Protein AF-T1BLX3-F1 (afdb_monomer_lite)

pLDDT: mean 82.48, std 12.4, range [40.56, 95.56]

Secondary structure (DSSP, 8-state):
-PEEEEE-GGG-TTSS-EEEEE-HHHHHHHHHHHHHHHHTT----TT--SS--TTSS-SS--HHHHHHHHHHHHHHTT---TTS----TTHHHHHHHHHHHHHHHHH---HHHHHHHTT---STTHHHHSTT-SS--HHHHHHHHHHHHHHHHHH--S--TT----HHHHHHHHHHTT--HHHHTTS-SS-HHHHHHHHHHHTTSS--

InterPro domains:
  IPR002104 Integrase, catalytic domain [PS51898] (1-149)
  IPR011010 DNA breaking-rejoining enzyme, catalytic core [SSF56349] (4-131)
  IPR013762 Integrase-like, catalytic domain superfamily [G3DSA:1.10.443.10] (3-174)

Foldseek 3Di:
DWAKDWDPLVRAPVSFIFIATDDPVVVVVLVVVVVVCVVVVDDDDPLQDSADDPPDPDRHDDPVVVQVVVLVVCLVVVQADPVRGHDGPCVLVVLLLVLLVVLCVVPVQDPVLSCRNSVHCDDPVCLVANRVDPDHDVVVVVVSVVSVNSSDCSNDPPDDPPPPPPLVNLVVLLVVLVDDPVRSVVFDSNDPVSSVVSSSVSVVVDDD

Structure (mmCIF, N/CA/C/O backbone):
data_AF-T1BLX3-F1
#
_entry.id   AF-T1BLX3-F1
#
loop_
_atom_site.group_PDB
_atom_site.id
_atom_site.type_symbol
_atom_site.label_atom_id
_atom_site.label_alt_id
_atom_site.label_comp_id
_atom_site.label_asym_id
_atom_site.label_entity_id
_atom_site.label_seq_id
_atom_site.pdbx_PDB_ins_code
_atom_site.Cartn_x
_atom_site.Cartn_y
_atom_site.Cartn_z
_atom_site.occupancy
_atom_site.B_iso_or_equiv
_atom_site.auth_seq_id
_atom_site.auth_comp_id
_atom_site.auth_asym_id
_atom_site.auth_atom_id
_atom_si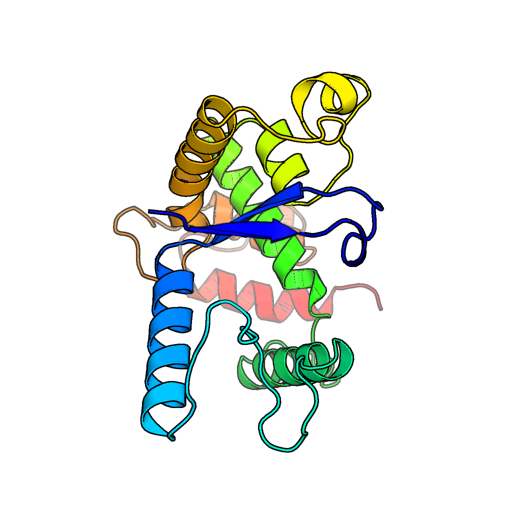te.pdbx_PDB_model_num
ATOM 1 N N . MET A 1 1 ? -5.163 -14.102 -7.290 1.00 76.62 1 MET A N 1
ATOM 2 C CA . MET A 1 1 ? -4.956 -13.043 -8.323 1.00 76.62 1 MET A CA 1
ATOM 3 C C . MET A 1 1 ? -5.088 -11.671 -7.670 1.00 76.62 1 MET A C 1
ATOM 5 O O . MET A 1 1 ? -5.993 -11.537 -6.856 1.00 76.62 1 MET A O 1
ATOM 9 N N . PRO A 1 2 ? -4.271 -10.659 -8.034 1.00 92.12 2 PRO A N 1
ATOM 10 C CA . PRO A 1 2 ? -4.379 -9.327 -7.438 1.00 92.12 2 PRO A CA 1
ATOM 11 C C . PRO A 1 2 ? -5.751 -8.682 -7.671 1.00 92.12 2 PRO A C 1
ATOM 13 O O . PRO A 1 2 ? -6.222 -8.622 -8.812 1.00 92.12 2 PRO A O 1
ATOM 16 N N . ALA A 1 3 ? -6.382 -8.185 -6.607 1.00 94.00 3 ALA A N 1
ATOM 17 C CA . ALA A 1 3 ? -7.704 -7.569 -6.677 1.00 94.00 3 ALA A CA 1
ATOM 18 C C . ALA A 1 3 ? -7.605 -6.079 -7.029 1.00 94.00 3 ALA A C 1
ATOM 20 O O . ALA A 1 3 ? -6.722 -5.368 -6.552 1.00 94.00 3 ALA A O 1
ATOM 21 N N . ARG A 1 4 ? -8.522 -5.597 -7.874 1.00 94.38 4 ARG A N 1
ATOM 22 C CA . ARG A 1 4 ? -8.550 -4.209 -8.360 1.00 94.38 4 ARG A CA 1
ATOM 23 C C . ARG A 1 4 ? -9.086 -3.259 -7.287 1.00 94.38 4 ARG A C 1
ATOM 25 O O . ARG A 1 4 ? -10.188 -3.450 -6.782 1.00 94.38 4 ARG A O 1
ATOM 32 N N . VAL A 1 5 ? -8.368 -2.166 -7.043 1.00 93.44 5 VAL A N 1
ATOM 33 C CA . VAL A 1 5 ? -8.792 -1.052 -6.185 1.00 93.44 5 VAL A CA 1
ATOM 34 C C . VAL A 1 5 ? -8.919 0.210 -7.030 1.00 93.44 5 VAL A C 1
ATOM 36 O O . VAL A 1 5 ? -7.947 0.679 -7.615 1.00 93.44 5 VAL A O 1
ATOM 39 N N . ARG A 1 6 ? -10.123 0.786 -7.087 1.00 91.62 6 ARG A N 1
ATOM 40 C CA . ARG A 1 6 ? -10.388 2.039 -7.811 1.00 91.62 6 ARG A CA 1
ATOM 41 C C . ARG A 1 6 ? -10.314 3.231 -6.862 1.00 91.62 6 ARG A C 1
ATOM 43 O O . ARG A 1 6 ? -11.080 3.304 -5.902 1.00 91.62 6 ARG A O 1
ATOM 50 N N . VAL A 1 7 ? -9.464 4.202 -7.180 1.00 89.31 7 VAL A N 1
ATOM 51 C CA . VAL A 1 7 ? -9.351 5.467 -6.449 1.00 89.31 7 VAL A CA 1
ATOM 52 C C . VAL A 1 7 ? -10.133 6.541 -7.193 1.00 89.31 7 VAL A C 1
ATOM 54 O O . VAL A 1 7 ? -9.792 6.923 -8.310 1.00 89.31 7 VAL A O 1
ATOM 57 N N . ARG A 1 8 ? -11.209 7.026 -6.568 1.00 86.69 8 ARG A N 1
ATOM 58 C CA . ARG A 1 8 ? -12.084 8.061 -7.136 1.00 86.69 8 ARG A CA 1
ATOM 59 C C . ARG A 1 8 ? -11.361 9.409 -7.197 1.00 86.69 8 ARG A C 1
ATOM 61 O O . ARG A 1 8 ? -10.567 9.727 -6.311 1.00 86.69 8 ARG A O 1
ATOM 68 N N . THR A 1 9 ? -11.726 10.244 -8.167 1.00 85.38 9 THR A N 1
ATOM 69 C CA . THR A 1 9 ? -11.212 11.616 -8.327 1.00 85.38 9 THR A CA 1
ATOM 70 C C . THR A 1 9 ? -11.286 12.435 -7.035 1.00 85.38 9 THR A C 1
ATOM 72 O O . THR A 1 9 ? -10.316 13.094 -6.674 1.00 85.38 9 THR A O 1
ATOM 75 N N . SER A 1 10 ? -12.394 12.328 -6.291 1.00 84.94 10 SER A N 1
ATOM 76 C CA . SER A 1 10 ? -12.619 13.020 -5.010 1.00 84.94 10 SER A CA 1
ATOM 77 C C . SER A 1 10 ? -11.631 12.637 -3.903 1.00 84.94 10 SER A C 1
ATOM 79 O O . SER A 1 10 ? -11.450 13.385 -2.947 1.00 84.94 10 SER A O 1
ATOM 81 N N . SER A 1 11 ? -11.009 11.464 -4.010 1.00 82.31 11 SER A N 1
ATOM 82 C CA . SER A 1 11 ? -10.051 10.930 -3.036 1.00 82.31 11 SER A CA 1
ATOM 83 C C . SER A 1 11 ? -8.602 11.028 -3.524 1.00 82.31 11 SER A C 1
ATOM 85 O O . SER A 1 11 ? -7.678 10.724 -2.772 1.00 82.31 11 SER A O 1
ATOM 87 N N . SER A 1 12 ? -8.387 11.448 -4.772 1.00 82.75 12 SER A N 1
ATOM 88 C CA . SER A 1 12 ? -7.068 11.562 -5.386 1.00 82.75 12 SER A CA 1
ATOM 89 C C . SER A 1 12 ? -6.460 12.939 -5.140 1.00 82.75 12 SER A C 1
ATOM 91 O O . SER A 1 12 ? -7.038 13.965 -5.501 1.00 82.75 12 SER A O 1
ATOM 93 N N . LYS A 1 13 ? -5.233 12.980 -4.600 1.00 79.12 13 LYS A N 1
ATOM 94 C CA . LYS A 1 13 ? -4.473 14.235 -4.441 1.00 79.12 13 LYS A CA 1
ATOM 95 C C . LYS A 1 13 ? -4.239 14.932 -5.785 1.00 79.12 13 LYS A C 1
ATOM 97 O O . LYS A 1 13 ? -4.236 16.156 -5.858 1.00 79.12 13 LYS A O 1
ATOM 102 N N . ALA A 1 14 ? -4.056 14.150 -6.844 1.00 82.50 14 ALA A N 1
ATOM 103 C CA . ALA A 1 14 ? -3.807 14.645 -8.189 1.00 82.50 14 ALA A CA 1
ATOM 104 C C . ALA A 1 14 ? -5.100 14.922 -8.979 1.00 82.50 14 ALA A C 1
ATOM 106 O O . ALA A 1 14 ? -5.012 15.173 -10.179 1.00 82.50 14 ALA A O 1
ATOM 107 N N . LYS A 1 15 ? -6.271 14.877 -8.320 1.00 82.50 15 LYS A N 1
ATOM 108 C CA . LYS A 1 15 ? -7.598 15.178 -8.884 1.00 82.50 15 LYS A CA 1
ATOM 109 C C . LYS A 1 15 ? -7.919 14.419 -10.181 1.00 82.50 15 LYS A C 1
ATOM 111 O O . LYS A 1 15 ? -8.587 14.953 -11.057 1.00 82.50 15 LYS A O 1
ATOM 116 N N . HIS A 1 16 ? -7.480 13.167 -10.286 1.00 83.06 16 HIS A N 1
ATOM 117 C CA . HIS A 1 16 ? -7.877 12.249 -11.357 1.00 83.06 16 HIS A CA 1
ATOM 118 C C . HIS A 1 16 ? -8.174 10.862 -10.783 1.00 83.06 16 HIS A C 1
ATOM 120 O O . HIS A 1 16 ? -7.667 10.500 -9.715 1.00 83.06 16 HIS A O 1
ATOM 126 N N . GLN A 1 17 ? -9.009 10.104 -11.487 1.00 86.44 17 GLN A N 1
ATOM 127 C CA . GLN A 1 17 ? -9.287 8.713 -11.161 1.00 86.44 17 GLN A CA 1
ATOM 128 C C . GLN A 1 17 ? -8.126 7.832 -11.623 1.00 86.44 17 GLN A C 1
ATOM 130 O O . GLN A 1 17 ? -7.610 8.004 -12.722 1.00 86.44 17 GLN A O 1
ATOM 135 N N . TYR A 1 18 ? -7.759 6.854 -10.806 1.00 89.75 18 TYR A N 1
ATOM 136 C CA . TYR A 1 18 ? -6.834 5.798 -11.203 1.00 89.75 18 TYR A CA 1
ATOM 137 C C . TYR A 1 18 ? -7.217 4.486 -10.522 1.00 89.75 18 TYR A C 1
ATOM 139 O O . TYR A 1 18 ? -8.077 4.452 -9.632 1.00 89.75 18 TYR A O 1
ATOM 147 N N . LEU A 1 19 ? -6.594 3.395 -10.947 1.00 92.19 19 LEU A N 1
ATOM 148 C CA . LEU A 1 19 ? -6.679 2.117 -10.256 1.00 92.19 19 LEU A CA 1
ATOM 149 C C . LEU A 1 19 ? -5.304 1.657 -9.783 1.00 92.19 19 LEU A C 1
ATOM 151 O O . LEU A 1 19 ? -4.263 2.029 -10.315 1.00 92.19 19 LEU A O 1
ATOM 155 N N . THR A 1 20 ? -5.328 0.824 -8.761 1.00 93.56 20 THR A N 1
ATOM 156 C CA . THR A 1 20 ? -4.190 0.050 -8.283 1.00 93.56 20 THR A CA 1
ATOM 157 C C . THR A 1 20 ? -4.681 -1.360 -7.966 1.00 93.56 20 THR A C 1
ATOM 159 O O . THR A 1 20 ? -5.854 -1.683 -8.194 1.00 93.56 20 THR A O 1
ATOM 162 N N . PHE A 1 21 ? -3.806 -2.207 -7.447 1.00 95.56 21 PHE A N 1
ATOM 163 C CA . PHE A 1 21 ? -4.155 -3.558 -7.040 1.00 95.56 21 PHE A CA 1
ATOM 164 C C . PHE A 1 21 ? -3.715 -3.824 -5.605 1.00 95.56 21 PHE A C 1
ATOM 166 O O . PHE A 1 21 ? -2.883 -3.112 -5.047 1.00 95.56 21 PHE A O 1
ATOM 173 N N . ILE A 1 22 ? -4.295 -4.859 -5.011 1.00 94.25 22 ILE A N 1
ATOM 174 C CA . ILE A 1 22 ? -3.839 -5.450 -3.755 1.00 94.25 22 ILE A CA 1
ATOM 175 C C . ILE A 1 22 ? -3.491 -6.916 -4.000 1.00 94.25 22 ILE A C 1
ATOM 177 O O . ILE A 1 22 ? -4.157 -7.593 -4.785 1.00 94.25 22 ILE A O 1
ATOM 181 N N . GLY A 1 23 ? -2.418 -7.382 -3.361 1.00 92.69 23 GLY A N 1
ATOM 182 C CA . GLY A 1 23 ? -1.969 -8.772 -3.458 1.00 92.69 23 GLY A CA 1
ATOM 183 C C . GLY A 1 23 ? -2.893 -9.735 -2.714 1.00 92.69 23 GLY A C 1
ATOM 184 O O . GLY A 1 23 ? -3.781 -9.324 -1.965 1.00 92.69 23 GLY A O 1
ATOM 185 N N . GLU A 1 24 ? -2.654 -11.020 -2.906 1.00 89.94 24 GLU A N 1
ATOM 186 C CA . GLU A 1 24 ? -3.342 -12.141 -2.279 1.00 89.94 24 GLU A CA 1
ATOM 187 C C . GLU A 1 24 ? -3.262 -12.089 -0.754 1.00 89.94 24 GLU A C 1
ATOM 189 O O . GLU A 1 24 ? -4.289 -12.223 -0.098 1.00 89.94 24 GLU A O 1
ATOM 194 N N . GLU A 1 25 ? -2.095 -11.764 -0.191 1.00 88.88 25 GLU A N 1
ATOM 195 C CA . GLU A 1 25 ? -1.936 -11.586 1.259 1.00 88.88 25 GLU A CA 1
ATOM 196 C C . GLU A 1 25 ? -2.907 -10.523 1.809 1.00 88.88 25 GLU A C 1
ATOM 198 O O . GLU A 1 25 ? -3.619 -10.746 2.788 1.00 88.88 25 GLU A O 1
ATOM 203 N N . ALA A 1 26 ? -2.993 -9.371 1.140 1.00 91.81 26 ALA A N 1
ATOM 204 C CA . ALA A 1 26 ? -3.911 -8.307 1.534 1.00 91.81 26 ALA A CA 1
ATOM 205 C C . ALA A 1 26 ? -5.380 -8.718 1.347 1.00 91.81 26 ALA A C 1
ATOM 207 O O . ALA A 1 26 ? -6.216 -8.380 2.185 1.00 91.81 26 ALA A O 1
ATOM 208 N N . CYS A 1 27 ? -5.697 -9.463 0.283 1.00 92.69 27 CYS A N 1
ATOM 209 C CA . CYS A 1 27 ? -7.034 -10.022 0.082 1.00 92.69 27 CYS A CA 1
ATOM 210 C C . CYS A 1 27 ? -7.409 -10.990 1.212 1.00 92.69 27 CYS A C 1
ATOM 212 O O . CYS A 1 27 ? -8.526 -10.912 1.715 1.00 92.69 27 CYS A O 1
ATOM 214 N N . GLY A 1 28 ? -6.472 -11.834 1.655 1.00 92.00 28 GLY A N 1
ATOM 215 C CA . GLY A 1 28 ? -6.659 -12.747 2.781 1.00 92.00 28 GLY A CA 1
ATOM 216 C C . GLY A 1 28 ? -6.981 -12.010 4.081 1.00 92.00 28 GLY A C 1
ATOM 217 O O . GLY A 1 28 ? -7.969 -12.333 4.740 1.00 92.00 28 GLY A O 1
ATOM 218 N N . TYR A 1 29 ? -6.226 -10.956 4.416 1.00 92.62 29 TYR A N 1
ATOM 219 C CA . TYR A 1 29 ? -6.531 -10.135 5.596 1.00 92.62 29 TYR A CA 1
ATOM 220 C C . TYR A 1 29 ? -7.894 -9.439 5.501 1.00 92.62 29 TYR A C 1
ATOM 222 O O . TYR A 1 29 ? -8.597 -9.324 6.506 1.00 92.62 29 TYR A O 1
ATOM 230 N N . LEU A 1 30 ? -8.283 -8.967 4.312 1.00 93.69 30 LEU A N 1
ATOM 231 C CA . LEU A 1 30 ? -9.594 -8.348 4.113 1.00 93.69 30 LEU A CA 1
ATOM 232 C C . LEU A 1 30 ? -10.734 -9.360 4.241 1.00 93.69 30 LEU A C 1
ATOM 234 O O . LEU A 1 30 ? -11.733 -9.041 4.880 1.00 93.69 30 LEU A O 1
ATOM 238 N N . ALA A 1 31 ? -10.580 -10.562 3.684 1.00 93.12 31 ALA A N 1
ATOM 239 C CA . ALA A 1 31 ? -11.563 -11.634 3.809 1.00 93.12 31 ALA A CA 1
ATOM 240 C C . ALA A 1 31 ? -11.801 -11.991 5.282 1.00 93.12 31 ALA A C 1
ATOM 242 O O . ALA A 1 31 ? -12.929 -11.876 5.754 1.00 93.12 31 ALA A O 1
ATOM 243 N N . GLN A 1 32 ? -10.732 -12.262 6.040 1.00 94.12 32 GLN A N 1
ATOM 244 C CA . GLN A 1 32 ? -10.820 -12.542 7.481 1.00 94.12 32 GLN A CA 1
ATOM 245 C C . GLN A 1 32 ? -11.475 -11.392 8.257 1.00 94.12 32 GLN A C 1
ATOM 247 O O . GLN A 1 32 ? -12.272 -11.605 9.171 1.00 94.12 32 GLN A O 1
ATOM 252 N N . TYR A 1 33 ? -11.159 -10.146 7.894 1.00 94.12 33 TYR A N 1
ATOM 253 C CA . TYR A 1 33 ? -11.765 -8.976 8.522 1.00 94.12 33 TYR A CA 1
ATOM 254 C C . TYR A 1 33 ? -13.271 -8.861 8.233 1.00 94.12 33 TYR A C 1
ATOM 256 O O . TYR A 1 33 ? -14.042 -8.499 9.124 1.00 94.12 33 TYR A O 1
ATOM 264 N N . PHE A 1 34 ? -13.708 -9.170 7.011 1.00 94.38 34 PHE A N 1
ATOM 265 C CA . PHE A 1 34 ? -15.125 -9.189 6.654 1.00 94.38 34 PHE A CA 1
ATOM 266 C C . PHE A 1 34 ? -15.870 -10.355 7.305 1.00 94.38 34 PHE A C 1
ATOM 268 O O . PHE A 1 34 ? -16.952 -10.143 7.845 1.00 94.38 34 PHE A O 1
ATOM 275 N N . GLU A 1 35 ? -15.276 -11.545 7.353 1.00 94.81 35 GLU A N 1
ATOM 276 C CA . GLU A 1 35 ? -15.825 -12.699 8.074 1.00 94.81 35 GLU A CA 1
ATOM 277 C C . GLU A 1 35 ? -16.031 -12.382 9.556 1.00 94.81 35 GLU A C 1
ATOM 279 O O . GLU A 1 35 ? -17.106 -12.631 10.100 1.00 94.81 35 GLU A O 1
ATOM 284 N N . GLN A 1 36 ? -15.048 -11.742 10.198 1.00 94.31 36 GLN A N 1
ATOM 285 C CA . GLN A 1 36 ? -15.173 -11.302 11.586 1.00 94.31 36 GLN A CA 1
ATOM 286 C C . GLN A 1 36 ? -16.360 -10.345 11.783 1.00 94.31 36 GLN A C 1
ATOM 288 O O . GLN A 1 36 ? -17.060 -10.437 12.790 1.00 94.31 36 GLN A O 1
ATOM 293 N N . ARG A 1 37 ? -16.582 -9.413 10.850 1.00 92.38 37 ARG A N 1
ATOM 294 C CA . ARG A 1 37 ? -17.697 -8.454 10.915 1.00 92.38 37 ARG A CA 1
ATOM 295 C C . ARG A 1 37 ? -19.046 -9.128 10.707 1.00 92.38 37 ARG A C 1
ATOM 297 O O . ARG A 1 37 ? -19.966 -8.885 11.482 1.00 92.38 37 ARG A O 1
ATOM 304 N N . ALA A 1 38 ? -19.136 -10.018 9.723 1.00 93.25 38 ALA A N 1
ATOM 305 C CA . ALA A 1 38 ? -20.333 -10.814 9.479 1.00 93.25 38 ALA A CA 1
ATOM 306 C C . ALA A 1 38 ? -20.682 -11.687 10.697 1.00 93.25 38 ALA A C 1
ATOM 308 O O . ALA A 1 38 ? -21.831 -11.715 11.130 1.00 93.25 38 ALA A O 1
ATOM 309 N N . ALA A 1 39 ? -19.682 -12.314 11.325 1.00 93.88 39 ALA A N 1
ATOM 310 C CA . ALA A 1 39 ? -19.852 -13.092 12.555 1.00 93.88 39 ALA A CA 1
ATOM 311 C C . ALA A 1 39 ? -20.307 -12.245 13.760 1.00 93.88 39 ALA A C 1
ATOM 313 O O . ALA A 1 39 ? -20.918 -12.770 14.687 1.00 93.88 39 ALA A O 1
ATOM 314 N N . GLN A 1 40 ? -20.043 -10.935 13.750 1.00 92.00 40 GLN A N 1
ATOM 315 C CA . GLN A 1 40 ? -20.547 -9.979 14.744 1.00 92.00 40 GLN A CA 1
ATOM 316 C C . GLN A 1 40 ? -21.966 -9.474 14.427 1.00 92.00 40 GLN A C 1
ATOM 318 O O . GLN A 1 40 ? -22.467 -8.593 15.124 1.00 92.00 40 GLN A O 1
ATOM 323 N N . GLY A 1 41 ? -22.619 -10.031 13.401 1.00 91.50 41 GLY A N 1
ATOM 324 C CA . GLY A 1 41 ? -23.984 -9.695 13.001 1.00 91.50 41 GLY A CA 1
ATOM 325 C C . GLY A 1 41 ? -24.085 -8.544 12.000 1.00 91.50 41 GLY A C 1
ATOM 326 O O . GLY A 1 41 ? -25.190 -8.087 11.717 1.00 91.50 41 GLY A O 1
ATOM 327 N N . GLU A 1 42 ? -22.967 -8.056 11.452 1.00 91.31 42 GLU A N 1
ATOM 328 C CA . GLU A 1 42 ? -23.008 -7.017 10.423 1.00 91.31 42 GLU A CA 1
ATOM 329 C C . GLU A 1 42 ? -23.434 -7.596 9.064 1.00 91.31 42 GLU A C 1
ATOM 331 O O . GLU A 1 42 ? -22.764 -8.466 8.506 1.00 91.31 42 GLU A O 1
ATOM 336 N N . ALA A 1 43 ? -24.516 -7.070 8.484 1.00 92.31 43 ALA A N 1
ATOM 337 C CA . ALA A 1 43 ? -24.931 -7.395 7.122 1.00 92.31 43 ALA A CA 1
ATOM 338 C C . ALA A 1 43 ? -24.052 -6.652 6.100 1.00 92.31 43 ALA A C 1
ATOM 340 O O . ALA A 1 43 ? -24.279 -5.481 5.790 1.00 92.31 43 ALA A O 1
ATOM 341 N N . LEU A 1 44 ? -23.023 -7.329 5.587 1.00 92.44 44 LEU A N 1
ATOM 342 C CA . LEU A 1 44 ? -22.131 -6.761 4.577 1.00 92.44 44 LEU A CA 1
ATOM 343 C C . LEU A 1 44 ? -22.819 -6.684 3.207 1.00 92.44 44 LEU A C 1
ATOM 345 O O . LEU A 1 44 ? -23.306 -7.683 2.683 1.00 92.44 44 LEU A O 1
ATOM 349 N N . VAL A 1 45 ? -22.803 -5.493 2.613 1.00 93.81 45 VAL A N 1
ATOM 350 C CA . VAL A 1 45 ? -23.314 -5.190 1.269 1.00 93.81 45 VAL A CA 1
ATOM 351 C C . VAL A 1 45 ? -22.181 -4.629 0.395 1.00 93.81 45 VAL A C 1
ATOM 353 O O . VAL A 1 45 ? -21.134 -4.249 0.929 1.00 93.81 45 VAL A O 1
ATOM 356 N N . PRO A 1 46 ? -22.337 -4.538 -0.939 1.00 92.25 46 PRO A N 1
ATOM 357 C CA . PRO A 1 46 ? -21.291 -4.000 -1.819 1.00 92.25 46 PRO A CA 1
ATOM 358 C C . PRO A 1 46 ? -20.812 -2.581 -1.451 1.00 92.25 46 PRO A C 1
ATOM 360 O O . PRO A 1 46 ? -19.660 -2.221 -1.701 1.00 92.25 46 PRO A O 1
ATOM 363 N N . GLU A 1 47 ? -21.673 -1.777 -0.826 1.00 90.19 47 GLU A N 1
ATOM 364 C CA . GLU A 1 47 ? -21.399 -0.411 -0.370 1.00 90.19 47 GLU A CA 1
ATOM 365 C C . GLU A 1 47 ? -20.791 -0.341 1.044 1.00 90.19 47 GLU A C 1
ATOM 367 O O . GLU A 1 47 ? -20.433 0.752 1.512 1.00 90.19 47 GLU A O 1
ATOM 372 N N . SER A 1 48 ? -20.660 -1.478 1.737 1.00 90.81 48 SER A N 1
ATOM 373 C CA . SER A 1 48 ? -20.051 -1.541 3.065 1.00 90.81 48 SER A CA 1
ATOM 374 C C . SER A 1 48 ? -18.611 -1.042 3.014 1.00 90.81 48 SER A C 1
ATOM 376 O O . SER A 1 48 ? -17.816 -1.382 2.135 1.00 90.81 48 SER A O 1
ATOM 378 N N . SER A 1 49 ? -18.238 -0.211 3.986 1.00 91.44 49 SER A N 1
ATOM 379 C CA . SER A 1 49 ? -16.887 0.331 4.029 1.00 91.44 49 SER A CA 1
ATOM 380 C C . SER A 1 49 ? -15.873 -0.747 4.395 1.00 91.44 49 SER A C 1
ATOM 382 O O . SER A 1 49 ? -16.100 -1.561 5.287 1.00 91.44 49 SER A O 1
ATOM 384 N N . VAL A 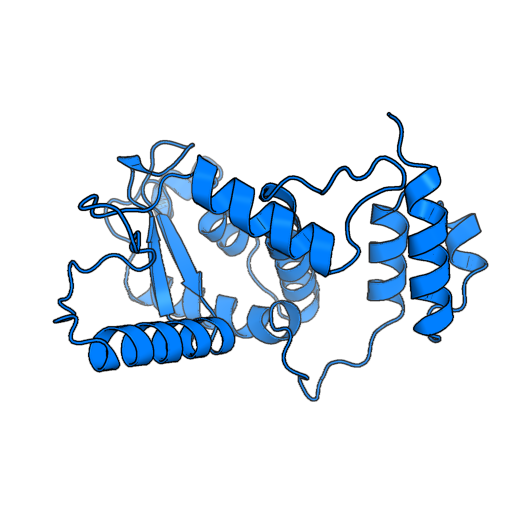1 50 ? -14.711 -0.719 3.739 1.00 90.56 50 VAL A N 1
ATOM 385 C CA . VAL A 1 50 ? -13.583 -1.599 4.088 1.00 90.56 50 VAL A CA 1
ATOM 386 C C . VAL A 1 50 ? -13.030 -1.257 5.470 1.00 90.56 50 VAL A C 1
ATOM 388 O O . VAL A 1 50 ? -12.639 -2.140 6.209 1.00 90.56 50 VAL A O 1
ATOM 391 N N . ALA A 1 51 ? -12.998 0.022 5.846 1.00 88.00 51 ALA A N 1
ATOM 392 C CA . ALA A 1 51 ? -12.586 0.460 7.175 1.00 88.00 51 ALA A CA 1
ATOM 393 C C . ALA A 1 51 ? -13.784 1.091 7.889 1.00 88.00 51 ALA A C 1
ATOM 395 O O . ALA A 1 51 ? -14.059 2.284 7.703 1.00 88.00 51 ALA A O 1
ATOM 396 N N . HIS A 1 52 ? -14.477 0.285 8.696 1.00 87.19 52 HIS A N 1
ATOM 397 C CA . HIS A 1 52 ? -15.673 0.695 9.427 1.00 87.19 52 HIS A CA 1
ATOM 398 C C . HIS A 1 52 ? -15.347 1.113 10.878 1.00 87.19 52 HIS A C 1
ATOM 400 O O . HIS A 1 52 ? -14.611 0.401 11.575 1.00 87.19 52 HIS A O 1
ATOM 406 N N . PRO A 1 53 ? -15.828 2.274 11.366 1.00 86.25 53 PRO A N 1
ATOM 407 C CA . PRO A 1 53 ? -15.680 2.665 12.767 1.00 86.25 53 PRO A CA 1
ATOM 408 C C . PRO A 1 53 ? -16.516 1.781 13.702 1.00 86.25 53 PRO A C 1
ATOM 410 O O . PRO A 1 53 ? -17.718 1.677 13.542 1.00 86.25 53 PRO A O 1
ATOM 413 N N . ARG A 1 54 ? -15.908 1.219 14.753 1.00 80.25 54 ARG A N 1
ATOM 414 C CA . ARG A 1 54 ? -16.636 0.373 15.726 1.00 80.25 54 ARG A CA 1
ATOM 415 C C . ARG A 1 54 ? -17.598 1.123 16.652 1.00 80.25 54 ARG A C 1
ATOM 417 O O . ARG A 1 54 ? -18.538 0.535 17.157 1.00 80.25 54 ARG A O 1
ATOM 424 N N . PHE A 1 55 ? -17.317 2.393 16.931 1.00 82.94 55 PHE A N 1
ATOM 425 C CA . PHE A 1 55 ? -18.013 3.180 17.962 1.00 82.94 55 PHE A CA 1
ATOM 426 C C . PHE A 1 55 ? -18.622 4.467 17.395 1.00 82.94 55 PHE A C 1
ATOM 428 O O . PHE A 1 55 ? -18.749 5.467 18.095 1.00 82.94 55 PHE A O 1
ATOM 435 N N . SER A 1 56 ? -18.881 4.509 16.090 1.00 85.44 56 SER A N 1
ATOM 436 C CA . SER A 1 56 ? -19.441 5.689 15.437 1.00 85.44 56 SER A CA 1
ATOM 437 C C . SER A 1 56 ? -20.290 5.263 14.256 1.00 85.44 56 SER A C 1
ATOM 439 O O . SER A 1 56 ? -19.847 4.455 13.455 1.00 85.44 56 SER A O 1
ATOM 441 N N . GLU A 1 57 ? -21.434 5.918 14.084 1.00 84.31 57 GLU A N 1
ATOM 442 C CA . GLU A 1 57 ? -22.362 5.709 12.959 1.00 84.31 57 GLU A CA 1
ATOM 443 C C . GLU A 1 57 ? -21.817 6.188 11.600 1.00 84.31 57 GLU A C 1
ATOM 445 O O . GLU A 1 57 ? -22.488 6.125 10.573 1.00 84.31 57 GLU A O 1
ATOM 450 N N . LYS A 1 58 ? -20.588 6.714 11.559 1.00 87.12 58 LYS A N 1
ATOM 451 C CA . LYS A 1 58 ? -19.972 7.172 10.311 1.00 87.12 58 LYS A CA 1
ATOM 452 C C . LYS A 1 58 ? -19.655 5.976 9.428 1.00 87.12 58 LYS A C 1
ATOM 454 O O . LYS A 1 58 ? -19.012 5.035 9.874 1.00 87.12 58 LYS A O 1
ATOM 459 N N . GLN A 1 59 ? -19.954 6.090 8.137 1.00 85.12 59 GLN A N 1
ATOM 460 C CA . GLN A 1 59 ? -19.623 5.038 7.175 1.00 85.12 59 GLN A CA 1
ATOM 461 C C . GLN A 1 59 ? -18.111 4.766 7.101 1.00 85.12 59 GLN A C 1
ATOM 463 O O . GLN A 1 59 ? -17.702 3.611 7.037 1.00 85.12 59 GLN A O 1
ATOM 468 N N . PHE A 1 60 ? -17.263 5.802 7.145 1.00 88.94 60 PHE A N 1
ATOM 469 C CA . PHE A 1 60 ? -15.811 5.665 6.967 1.00 88.94 60 PHE A CA 1
ATOM 470 C C . PHE A 1 60 ? -15.009 6.140 8.181 1.00 88.94 60 PHE A C 1
ATOM 472 O O . PHE A 1 60 ? -15.282 7.189 8.776 1.00 88.94 60 PHE A O 1
ATOM 479 N N . VAL A 1 61 ? -13.932 5.413 8.496 1.00 90.56 61 VAL A N 1
ATOM 480 C CA . VAL A 1 61 ? -12.916 5.875 9.450 1.00 90.56 61 VAL A CA 1
ATOM 481 C C . VAL A 1 61 ? -12.182 7.099 8.889 1.00 90.56 61 VAL A C 1
ATOM 483 O O . VAL A 1 61 ? -11.738 7.125 7.744 1.00 90.56 61 VAL A O 1
ATOM 486 N N . ARG A 1 62 ? -12.003 8.129 9.724 1.00 90.19 62 ARG A N 1
ATOM 487 C CA 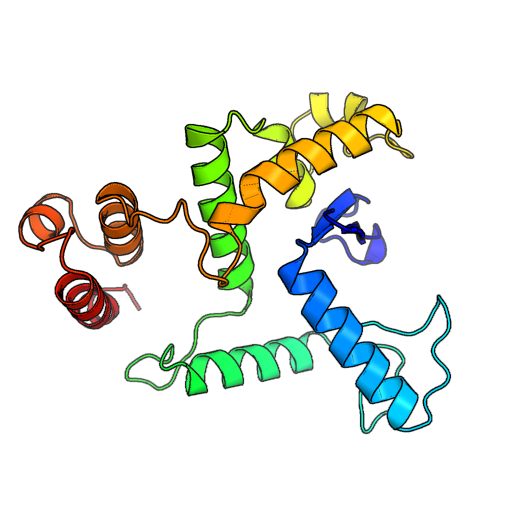. ARG A 1 62 ? -11.250 9.340 9.357 1.00 90.19 62 ARG A CA 1
ATOM 488 C C . ARG A 1 62 ? -9.763 9.035 9.148 1.00 90.19 62 ARG A C 1
ATOM 490 O O . ARG A 1 62 ? -9.164 8.288 9.922 1.00 90.19 62 ARG A O 1
ATOM 497 N N . ALA A 1 63 ? -9.126 9.730 8.203 1.00 88.62 63 ALA A N 1
ATOM 498 C CA . ALA A 1 63 ? -7.691 9.595 7.920 1.00 88.62 63 ALA A CA 1
ATOM 499 C C . ALA A 1 63 ? -6.791 9.820 9.154 1.00 88.62 63 ALA A C 1
ATOM 501 O O . ALA A 1 63 ? -5.769 9.149 9.312 1.00 88.62 63 ALA A O 1
ATOM 502 N N . LEU A 1 64 ? -7.188 10.721 10.062 1.00 91.19 64 LEU A N 1
ATOM 503 C CA . LEU A 1 64 ? -6.491 10.952 11.334 1.00 91.19 64 LEU A CA 1
ATOM 504 C C . LEU A 1 64 ? -6.491 9.705 12.231 1.00 91.19 64 LEU A C 1
ATOM 506 O O . LEU A 1 64 ? -5.461 9.377 12.817 1.00 91.19 64 LEU A O 1
ATOM 510 N N . ASN A 1 65 ? -7.609 8.976 12.284 1.00 92.25 65 ASN A N 1
ATOM 511 C CA . ASN A 1 65 ? -7.748 7.764 13.094 1.00 92.25 65 ASN A CA 1
ATOM 512 C C . ASN A 1 65 ? -6.939 6.607 12.498 1.00 92.25 65 ASN A C 1
ATOM 514 O O . ASN A 1 65 ? -6.238 5.916 13.237 1.00 92.25 65 ASN A O 1
ATOM 518 N N . ILE A 1 66 ? -6.962 6.449 11.168 1.00 91.69 66 ILE A N 1
ATOM 519 C CA . ILE A 1 66 ? -6.088 5.495 10.467 1.00 91.69 66 ILE A CA 1
ATOM 520 C C . ILE A 1 66 ? -4.621 5.818 10.762 1.00 91.69 66 ILE A C 1
ATOM 522 O O . ILE A 1 66 ? -3.869 4.952 11.203 1.00 91.69 66 ILE A O 1
ATOM 526 N N . SER A 1 67 ? -4.226 7.085 10.617 1.00 92.12 67 SER A N 1
ATOM 527 C CA . SER A 1 67 ? -2.854 7.527 10.884 1.00 92.12 67 SER A CA 1
ATOM 528 C C . SER A 1 67 ? -2.424 7.254 12.325 1.00 92.12 67 SER A C 1
ATOM 530 O O . SER A 1 67 ? -1.304 6.805 12.559 1.00 92.12 67 SER A O 1
ATOM 532 N N . ALA A 1 68 ? -3.301 7.507 13.298 1.00 92.88 68 ALA A N 1
ATOM 533 C CA . ALA A 1 68 ? -3.035 7.217 14.702 1.00 92.88 68 ALA A CA 1
ATOM 534 C C . ALA A 1 68 ? -2.874 5.709 14.952 1.00 92.88 68 ALA A C 1
ATOM 536 O O . ALA A 1 68 ? -1.954 5.309 15.665 1.00 92.88 68 ALA A O 1
ATOM 537 N N . ARG A 1 69 ? -3.720 4.868 14.339 1.00 93.12 69 ARG A N 1
ATOM 538 C CA . ARG A 1 69 ? -3.631 3.406 14.461 1.00 93.12 69 ARG A CA 1
ATOM 539 C C . ARG A 1 69 ? -2.332 2.870 13.858 1.00 93.12 69 ARG A C 1
ATOM 541 O O . ARG A 1 69 ? -1.640 2.115 14.533 1.00 93.12 69 ARG A O 1
ATOM 548 N N . VAL A 1 70 ? -1.957 3.325 12.661 1.00 93.50 70 VAL A N 1
ATOM 549 C CA . VAL A 1 70 ? -0.690 2.952 12.003 1.00 93.50 70 VAL A CA 1
ATOM 550 C C . VAL A 1 70 ? 0.517 3.341 12.861 1.00 93.50 70 VAL A C 1
ATOM 552 O O . VAL A 1 70 ? 1.401 2.522 13.079 1.00 93.50 70 VAL A O 1
ATOM 555 N N . ARG A 1 71 ? 0.538 4.550 13.438 1.00 92.88 71 ARG A N 1
ATOM 556 C CA . ARG A 1 71 ? 1.634 4.966 14.335 1.00 92.88 71 ARG A CA 1
ATOM 557 C C . ARG A 1 71 ? 1.739 4.107 15.595 1.00 92.88 71 ARG A C 1
ATOM 559 O O . ARG A 1 71 ? 2.847 3.841 16.050 1.00 92.88 71 ARG A O 1
ATOM 566 N N . ARG A 1 72 ? 0.614 3.650 16.160 1.00 94.31 72 ARG A N 1
ATOM 567 C CA . ARG A 1 72 ? 0.639 2.706 17.292 1.00 94.31 72 ARG A CA 1
ATOM 568 C C . ARG A 1 72 ? 1.255 1.368 16.886 1.00 94.31 72 ARG A C 1
ATOM 570 O O . ARG A 1 72 ? 2.078 0.864 17.639 1.00 94.31 72 ARG A O 1
ATOM 577 N N . LEU A 1 73 ? 0.916 0.856 15.699 1.00 93.25 73 LEU A N 1
ATOM 578 C CA . LEU A 1 73 ? 1.511 -0.370 15.154 1.00 93.25 73 LEU A CA 1
ATOM 579 C C . LEU A 1 73 ? 3.022 -0.218 14.933 1.00 93.25 73 LEU A C 1
ATOM 581 O O . LEU A 1 73 ? 3.794 -1.089 15.315 1.00 93.25 73 LEU A O 1
ATOM 585 N N . PHE A 1 74 ? 3.468 0.918 14.393 1.00 89.62 74 PHE A N 1
ATOM 586 C CA . PHE A 1 74 ? 4.897 1.219 14.270 1.00 89.62 74 PHE A CA 1
ATOM 587 C C . PHE A 1 74 ? 5.602 1.235 15.623 1.00 89.62 74 PHE A C 1
ATOM 589 O O . PHE A 1 74 ? 6.688 0.676 15.755 1.00 89.62 74 PHE A O 1
ATOM 596 N N . LYS A 1 75 ? 4.981 1.836 16.642 1.00 90.25 75 LYS A N 1
ATOM 597 C CA . LYS A 1 75 ? 5.539 1.843 17.995 1.00 90.25 75 LYS A CA 1
ATOM 598 C C . LYS A 1 75 ? 5.653 0.425 18.562 1.00 90.25 75 LYS A C 1
ATOM 600 O O . LYS A 1 75 ? 6.719 0.081 19.058 1.00 90.25 75 LYS A O 1
ATOM 605 N N . SER A 1 76 ? 4.603 -0.396 18.456 1.00 91.69 76 SER A N 1
ATOM 606 C CA . SER A 1 76 ? 4.640 -1.789 18.931 1.00 91.69 76 SER A CA 1
ATOM 607 C C . SER A 1 76 ? 5.633 -2.656 18.157 1.00 91.69 76 SER A C 1
ATOM 609 O O . SER A 1 76 ? 6.182 -3.591 18.721 1.00 91.69 76 SER A O 1
ATOM 611 N N . ALA A 1 77 ? 5.904 -2.324 16.894 1.00 86.50 77 ALA A N 1
ATOM 612 C CA . ALA A 1 77 ? 6.899 -2.998 16.065 1.00 86.50 77 ALA A CA 1
ATOM 613 C C . ALA A 1 77 ? 8.342 -2.483 16.276 1.00 86.50 77 ALA A C 1
ATOM 615 O O . ALA A 1 77 ? 9.232 -2.825 15.503 1.00 86.50 77 ALA A O 1
ATOM 616 N N . GLY A 1 78 ? 8.597 -1.615 17.266 1.00 90.50 78 GLY A N 1
ATOM 617 C CA . GLY A 1 78 ? 9.945 -1.091 17.534 1.00 90.50 78 GLY A CA 1
ATOM 618 C C . GLY A 1 78 ? 10.462 -0.099 16.479 1.00 90.50 78 GLY A C 1
ATOM 619 O O . GLY A 1 78 ? 11.668 0.110 16.330 1.00 90.50 78 GLY A O 1
ATOM 620 N N . LEU A 1 79 ? 9.563 0.533 15.721 1.00 83.19 79 LEU A N 1
ATOM 621 C CA . LEU A 1 79 ? 9.907 1.555 14.726 1.00 83.19 79 LEU A CA 1
ATOM 622 C C . LEU A 1 79 ? 9.913 2.974 15.308 1.00 83.19 79 LEU A C 1
ATOM 624 O O . LEU A 1 79 ? 10.033 3.937 14.556 1.00 83.19 79 LEU A O 1
ATOM 628 N N . ALA A 1 80 ? 9.763 3.123 16.624 1.00 87.56 80 ALA A N 1
ATOM 629 C CA . ALA A 1 80 ? 9.956 4.405 17.285 1.00 87.56 80 ALA A CA 1
ATOM 630 C C . ALA A 1 80 ? 11.454 4.730 17.430 1.00 87.56 80 ALA A C 1
ATOM 632 O O . ALA A 1 80 ? 12.273 3.836 17.640 1.00 87.56 80 ALA A O 1
ATOM 633 N N . ASP A 1 81 ? 11.809 6.007 17.314 1.00 86.69 81 ASP A N 1
A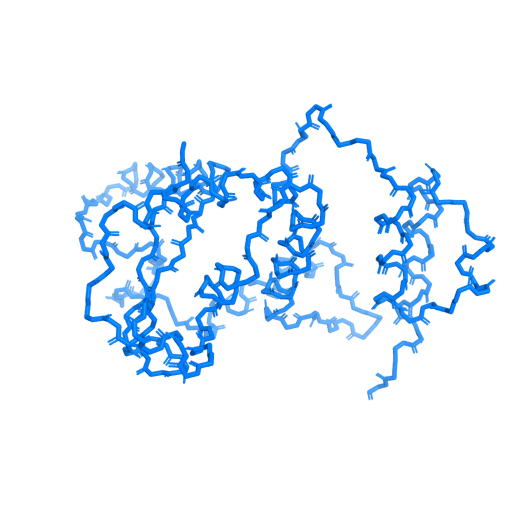TOM 634 C CA . ASP A 1 81 ? 13.148 6.497 17.638 1.00 86.69 81 ASP A CA 1
ATOM 635 C C . ASP A 1 81 ? 13.355 6.632 19.161 1.00 86.69 81 ASP A C 1
ATOM 637 O O . ASP A 1 81 ? 12.442 6.398 19.958 1.00 86.69 81 ASP A O 1
ATOM 641 N N . ALA A 1 82 ? 14.557 7.042 19.578 1.00 86.75 82 ALA A N 1
ATOM 642 C CA . ALA A 1 82 ? 14.892 7.239 20.993 1.00 86.75 82 ALA A CA 1
ATOM 643 C C . ALA A 1 82 ? 14.022 8.305 21.692 1.00 86.75 82 ALA A C 1
ATOM 645 O O . ALA A 1 82 ? 13.890 8.288 22.911 1.00 86.75 82 ALA A O 1
ATOM 646 N N . SER A 1 83 ? 13.403 9.213 20.929 1.00 88.44 83 SER A N 1
ATOM 647 C CA . SER A 1 83 ? 12.451 10.211 21.433 1.00 88.44 83 SER A CA 1
ATOM 648 C C . SER A 1 83 ? 10.996 9.719 21.433 1.00 88.44 83 SER A C 1
ATOM 650 O O . SER A 1 83 ? 10.080 10.480 21.740 1.00 88.44 83 SER A O 1
ATOM 652 N N . GLY A 1 84 ? 10.755 8.455 21.068 1.00 84.50 84 GLY A N 1
ATOM 653 C CA . GLY A 1 84 ? 9.426 7.856 20.990 1.00 84.50 84 GLY A CA 1
ATOM 654 C C . GLY A 1 84 ? 8.615 8.269 19.757 1.00 84.50 84 GLY A C 1
ATOM 655 O O . GLY A 1 84 ? 7.424 7.943 19.678 1.00 84.50 84 GLY A O 1
ATOM 656 N N . ARG A 1 85 ? 9.217 8.971 18.787 1.00 87.44 85 ARG A N 1
ATOM 657 C CA . ARG A 1 85 ? 8.549 9.376 17.542 1.00 87.44 85 ARG A CA 1
ATOM 658 C C . ARG A 1 85 ? 8.559 8.226 16.544 1.00 87.44 85 ARG A C 1
ATOM 660 O O . ARG A 1 85 ? 9.531 7.493 16.431 1.00 87.44 85 ARG A O 1
ATOM 667 N N . THR A 1 86 ? 7.459 8.068 15.812 1.00 90.25 86 THR A N 1
ATOM 668 C CA . THR A 1 86 ? 7.299 7.022 14.791 1.00 90.25 86 THR A CA 1
ATOM 669 C C . THR A 1 86 ? 7.290 7.621 13.387 1.00 90.25 86 THR A C 1
ATOM 671 O O . THR A 1 86 ? 6.857 8.770 13.218 1.00 90.25 86 THR A O 1
ATOM 674 N N . PRO A 1 87 ? 7.693 6.849 12.361 1.00 87.56 87 PRO A N 1
ATOM 675 C CA . PRO A 1 87 ? 7.536 7.241 10.971 1.00 87.56 87 PRO A CA 1
ATOM 676 C C . PRO A 1 87 ? 6.100 7.660 10.647 1.00 87.56 87 PRO A C 1
ATOM 678 O O . PRO A 1 87 ? 5.114 7.161 11.201 1.00 87.56 87 PRO A O 1
ATOM 681 N N . ARG A 1 88 ? 5.955 8.594 9.707 1.00 84.44 88 ARG A N 1
ATOM 682 C CA . ARG A 1 88 ? 4.634 8.971 9.192 1.00 84.44 88 ARG A CA 1
ATOM 683 C C . ARG A 1 88 ? 4.098 7.809 8.340 1.00 84.44 88 ARG A C 1
ATOM 685 O O . ARG A 1 88 ? 4.888 7.199 7.627 1.00 84.44 88 ARG A O 1
ATOM 692 N N . PRO A 1 89 ? 2.775 7.548 8.317 1.00 88.75 89 PRO A N 1
ATOM 693 C CA . PRO A 1 89 ? 2.187 6.475 7.500 1.00 88.75 89 PRO A CA 1
ATOM 694 C C . PRO A 1 89 ? 2.594 6.494 6.018 1.00 88.75 89 PRO A C 1
ATOM 696 O O . PRO A 1 89 ? 2.624 5.451 5.376 1.00 88.75 89 PRO A O 1
ATOM 699 N N . TYR A 1 90 ? 2.956 7.669 5.493 1.00 84.12 90 TYR A N 1
ATOM 700 C CA . TYR A 1 90 ? 3.503 7.853 4.148 1.00 84.12 90 TYR A CA 1
ATOM 701 C C . TYR A 1 90 ? 4.692 6.930 3.819 1.00 84.12 90 TYR A C 1
ATOM 703 O O . TYR A 1 90 ? 4.854 6.551 2.662 1.00 84.12 90 TYR A O 1
ATOM 711 N N . VAL A 1 91 ? 5.472 6.502 4.818 1.00 86.44 91 VAL A N 1
ATOM 712 C CA . VAL A 1 91 ? 6.589 5.563 4.623 1.00 86.44 91 VAL A CA 1
ATOM 713 C C . VAL A 1 91 ? 6.149 4.240 3.983 1.00 86.44 91 VAL A C 1
ATOM 715 O O . VAL A 1 91 ? 6.902 3.655 3.216 1.00 86.44 91 VAL A O 1
ATOM 718 N N . LEU A 1 92 ? 4.906 3.793 4.212 1.00 88.94 92 LEU A N 1
ATOM 719 C CA . LEU A 1 92 ? 4.369 2.569 3.599 1.00 88.94 92 LEU A CA 1
ATOM 720 C C . LEU A 1 92 ? 4.231 2.706 2.080 1.00 88.94 92 LEU A C 1
ATOM 722 O O . LEU A 1 92 ? 4.466 1.755 1.341 1.00 88.94 92 LEU A O 1
ATOM 726 N N . ARG A 1 93 ? 3.905 3.912 1.601 1.00 89.69 93 ARG A N 1
ATOM 727 C CA . ARG A 1 93 ? 3.876 4.208 0.168 1.00 89.69 93 ARG A CA 1
ATOM 728 C C . ARG A 1 93 ? 5.286 4.228 -0.422 1.00 89.69 93 ARG A C 1
ATOM 730 O O . ARG A 1 93 ? 5.476 3.727 -1.522 1.00 89.69 93 ARG A O 1
ATOM 737 N N . GLN A 1 94 ? 6.263 4.781 0.298 1.00 85.62 94 GLN A N 1
ATOM 738 C CA . GLN A 1 94 ? 7.667 4.748 -0.133 1.00 85.62 94 GLN A CA 1
ATOM 739 C C . GLN A 1 94 ? 8.190 3.310 -0.200 1.00 85.62 94 GLN A C 1
ATOM 741 O O . GLN A 1 94 ? 8.830 2.941 -1.178 1.00 85.62 94 GLN A O 1
ATOM 746 N N . TYR A 1 95 ? 7.857 2.482 0.793 1.00 88.00 95 TYR A N 1
ATOM 747 C CA . TYR A 1 95 ? 8.175 1.057 0.786 1.00 88.00 95 TYR A CA 1
ATOM 748 C C . TYR A 1 95 ? 7.598 0.357 -0.451 1.00 88.00 95 TYR A C 1
ATOM 750 O O . TYR A 1 95 ? 8.346 -0.301 -1.168 1.00 88.00 95 TYR A O 1
ATOM 758 N N . PHE A 1 96 ? 6.308 0.562 -0.741 1.00 92.12 96 PHE A N 1
ATOM 759 C CA . PHE A 1 96 ? 5.662 0.027 -1.943 1.00 92.12 96 PHE A CA 1
ATOM 760 C C . PHE A 1 96 ? 6.413 0.424 -3.222 1.00 92.12 96 PHE A C 1
ATOM 762 O O . PHE A 1 96 ? 6.793 -0.448 -3.996 1.00 92.12 96 PHE A O 1
ATOM 769 N N . LEU A 1 97 ? 6.693 1.719 -3.413 1.00 89.38 97 LEU A N 1
ATOM 770 C CA . LEU A 1 97 ? 7.401 2.213 -4.600 1.00 89.38 97 LEU A CA 1
ATOM 771 C C . LEU A 1 97 ? 8.803 1.609 -4.729 1.00 89.38 97 LEU A C 1
ATOM 773 O O . LEU A 1 97 ? 9.173 1.153 -5.805 1.00 89.38 97 LEU A O 1
ATOM 777 N N . ASN A 1 98 ? 9.553 1.530 -3.628 1.00 86.50 98 ASN A N 1
ATOM 778 C CA . ASN A 1 98 ? 10.895 0.950 -3.627 1.00 86.50 98 ASN A CA 1
ATOM 779 C C . ASN A 1 98 ? 10.881 -0.550 -3.966 1.00 86.50 98 ASN A C 1
ATOM 781 O O . ASN A 1 98 ? 11.797 -1.040 -4.625 1.00 86.50 98 ASN A O 1
ATOM 785 N N . ARG A 1 99 ? 9.853 -1.289 -3.533 1.00 88.81 99 ARG A N 1
ATOM 786 C CA . ARG A 1 99 ? 9.687 -2.712 -3.870 1.00 88.81 99 ARG A CA 1
ATOM 787 C C . ARG A 1 99 ? 9.211 -2.922 -5.297 1.00 88.81 99 ARG A C 1
ATOM 789 O O . ARG A 1 99 ? 9.674 -3.846 -5.956 1.00 88.81 99 ARG A O 1
ATOM 796 N N . CYS A 1 100 ? 8.370 -2.033 -5.815 1.00 89.75 100 CYS A N 1
ATOM 797 C CA . CYS A 1 100 ? 8.040 -2.029 -7.233 1.00 89.75 100 CYS A CA 1
ATOM 798 C C . CYS A 1 100 ? 9.262 -1.708 -8.100 1.00 89.75 100 CYS A C 1
ATOM 800 O O . CYS A 1 100 ? 9.457 -2.393 -9.094 1.00 89.75 100 CYS A O 1
ATOM 802 N N . LEU A 1 101 ? 10.119 -0.759 -7.711 1.00 86.56 101 LEU A N 1
ATOM 803 C CA . LEU A 1 101 ? 11.379 -0.470 -8.412 1.00 86.56 101 LEU A CA 1
ATOM 804 C C . LEU A 1 101 ? 12.294 -1.702 -8.481 1.00 86.56 101 LEU A C 1
ATOM 806 O O . LEU A 1 101 ? 12.916 -1.994 -9.500 1.00 86.56 101 LEU A O 1
ATOM 810 N N . GLU A 1 102 ? 12.357 -2.473 -7.401 1.00 81.81 102 GLU A N 1
ATOM 811 C CA . GLU A 1 102 ? 13.085 -3.736 -7.411 1.00 81.81 102 GLU A CA 1
ATOM 812 C C . GLU A 1 102 ? 12.458 -4.767 -8.358 1.00 81.81 102 GLU A C 1
ATOM 814 O O . GLU A 1 102 ? 13.166 -5.391 -9.153 1.00 81.81 102 GLU A O 1
ATOM 819 N N . ALA A 1 103 ? 11.132 -4.896 -8.326 1.00 88.19 103 ALA A N 1
ATOM 820 C CA . ALA A 1 103 ? 10.405 -5.753 -9.248 1.00 88.19 103 ALA A CA 1
ATOM 821 C C . ALA A 1 103 ? 10.604 -5.324 -10.712 1.00 88.19 103 ALA A C 1
ATOM 823 O O . ALA A 1 103 ? 10.755 -6.188 -11.570 1.00 88.19 103 ALA A O 1
ATOM 824 N N . GLN A 1 104 ? 10.666 -4.020 -11.013 1.00 87.12 104 GLN A N 1
ATOM 825 C CA . GLN A 1 104 ? 10.967 -3.501 -12.353 1.00 87.12 104 GLN A CA 1
ATOM 826 C C . GLN A 1 104 ? 12.306 -4.042 -12.855 1.00 87.12 104 GLN A C 1
ATOM 828 O O . GLN A 1 104 ? 12.359 -4.640 -13.929 1.00 87.12 104 GLN A O 1
ATOM 833 N N . SER A 1 105 ? 13.353 -3.914 -12.034 1.00 79.56 105 SER A N 1
ATOM 834 C CA . SER A 1 105 ? 14.702 -4.376 -12.367 1.00 79.56 105 SER A CA 1
ATOM 835 C C . SER A 1 105 ? 14.790 -5.891 -12.567 1.00 79.56 105 SER A C 1
ATOM 837 O O . SER A 1 105 ? 15.536 -6.328 -13.439 1.00 79.56 105 SER A O 1
ATOM 839 N N . ARG A 1 106 ? 14.058 -6.695 -11.781 1.00 83.56 106 ARG A N 1
ATOM 840 C CA . ARG A 1 106 ? 14.152 -8.168 -11.835 1.00 83.56 106 ARG A CA 1
ATOM 841 C C . ARG A 1 106 ? 13.124 -8.835 -12.756 1.00 83.56 106 ARG A C 1
ATOM 843 O O . ARG A 1 106 ? 13.351 -9.951 -13.202 1.00 83.56 106 ARG A O 1
ATOM 850 N N . SER A 1 107 ? 11.985 -8.191 -13.007 1.00 85.12 107 SER A N 1
ATOM 851 C CA . SER A 1 107 ? 10.806 -8.811 -13.642 1.00 85.12 107 SER A CA 1
ATOM 852 C C . SER A 1 107 ? 10.240 -8.022 -14.829 1.00 85.12 107 SER A C 1
ATOM 854 O O . SER A 1 107 ? 9.182 -8.389 -15.355 1.00 85.12 107 SER A O 1
ATOM 856 N N . GLY A 1 108 ? 10.919 -6.948 -15.254 1.00 87.38 108 GLY A N 1
ATOM 857 C CA . GLY A 1 108 ? 10.564 -6.173 -16.446 1.00 87.38 108 GLY A CA 1
ATOM 858 C C . GLY A 1 108 ? 9.234 -5.434 -16.313 1.00 87.38 108 GLY A C 1
ATOM 859 O O . GLY A 1 108 ? 8.430 -5.422 -17.244 1.00 87.38 108 GLY A O 1
ATOM 860 N N . ILE A 1 109 ? 8.957 -4.876 -15.134 1.00 91.12 109 ILE A N 1
ATOM 861 C CA . ILE A 1 109 ? 7.732 -4.102 -14.898 1.00 91.12 109 ILE A CA 1
ATOM 862 C C . ILE A 1 109 ? 7.876 -2.731 -15.567 1.00 91.12 109 ILE A C 1
ATOM 864 O O . ILE A 1 109 ? 8.870 -2.051 -15.321 1.00 91.12 109 ILE A O 1
ATOM 868 N N . PRO A 1 110 ? 6.911 -2.292 -16.394 1.00 90.56 110 PRO A N 1
ATOM 869 C CA . PRO A 1 110 ? 6.954 -0.957 -16.976 1.00 90.56 110 PRO A CA 1
ATOM 870 C C . PRO A 1 110 ? 6.867 0.133 -15.905 1.00 90.56 110 PRO A C 1
ATOM 872 O O . PRO A 1 110 ? 5.988 0.086 -15.041 1.00 90.56 110 PRO A O 1
ATOM 875 N N . ASP A 1 111 ? 7.718 1.155 -16.001 1.00 86.94 111 ASP A N 1
ATOM 876 C CA . ASP A 1 111 ? 7.746 2.245 -15.019 1.00 86.94 111 ASP A CA 1
ATOM 877 C C . ASP A 1 111 ? 6.421 3.005 -14.933 1.00 86.94 111 ASP A C 1
ATOM 879 O O . ASP A 1 111 ? 5.825 3.139 -13.862 1.00 86.94 111 ASP A O 1
ATOM 883 N N . ARG A 1 112 ? 5.851 3.306 -16.103 1.00 87.44 112 ARG A N 1
ATOM 884 C CA . ARG A 1 112 ? 4.517 3.900 -16.260 1.00 87.44 112 ARG A CA 1
ATOM 885 C C . ARG A 1 112 ? 3.407 3.181 -15.483 1.00 87.44 112 ARG A C 1
ATOM 887 O O . ARG A 1 112 ? 2.439 3.817 -15.078 1.00 87.44 112 ARG A O 1
ATOM 894 N N . PHE A 1 113 ? 3.504 1.862 -15.279 1.00 92.31 113 PHE A N 1
ATOM 895 C CA . PHE A 1 113 ? 2.504 1.126 -14.499 1.00 92.31 113 PHE A CA 1
ATOM 896 C C . PHE A 1 113 ? 2.644 1.422 -13.007 1.00 92.31 113 PHE A C 1
ATOM 898 O O . PHE A 1 113 ? 1.639 1.643 -12.336 1.00 92.31 113 PHE A O 1
ATOM 905 N N . VAL A 1 114 ? 3.874 1.491 -12.498 1.00 91.19 114 VAL A N 1
ATOM 906 C CA . VAL A 1 114 ? 4.150 1.807 -11.092 1.00 91.19 114 VAL A CA 1
ATOM 907 C C . VAL A 1 114 ? 3.763 3.250 -10.780 1.00 91.19 114 VAL A C 1
ATOM 909 O O . VAL A 1 114 ? 3.082 3.493 -9.781 1.00 91.19 114 VAL A O 1
ATOM 912 N N . GLU A 1 115 ? 4.106 4.196 -11.657 1.00 88.69 115 GLU A N 1
ATOM 913 C CA . GLU A 1 115 ? 3.668 5.591 -11.543 1.00 88.69 115 GLU A CA 1
ATOM 914 C C . GLU A 1 115 ? 2.138 5.713 -11.531 1.00 88.69 115 GLU A C 1
ATOM 916 O O . GLU A 1 115 ? 1.565 6.423 -10.695 1.00 88.69 115 GLU A O 1
ATOM 921 N N . TYR A 1 116 ? 1.466 4.968 -12.414 1.00 90.38 116 TYR A N 1
ATOM 922 C CA . TYR A 1 116 ? 0.011 4.930 -12.486 1.00 90.38 116 TYR A CA 1
ATOM 923 C C . TYR A 1 116 ? -0.620 4.345 -11.212 1.00 90.38 116 TYR A C 1
ATOM 925 O O . TYR A 1 116 ? -1.534 4.950 -10.652 1.00 90.38 116 TYR A O 1
ATOM 933 N N . TRP A 1 117 ? -0.111 3.225 -10.683 1.00 92.44 117 TRP A N 1
ATOM 934 C CA . TRP A 1 117 ? -0.587 2.646 -9.413 1.00 92.44 117 TRP A CA 1
ATOM 935 C C . TRP A 1 117 ? -0.340 3.566 -8.219 1.00 92.44 117 TRP A C 1
ATOM 937 O O . TRP A 1 117 ? -1.081 3.533 -7.232 1.00 92.44 117 TRP A O 1
ATOM 947 N N . ALA A 1 118 ? 0.688 4.410 -8.305 1.00 89.25 118 ALA A N 1
ATOM 948 C CA . ALA A 1 118 ? 0.943 5.463 -7.343 1.00 89.25 118 ALA A CA 1
ATOM 949 C C . ALA A 1 118 ? -0.066 6.624 -7.483 1.00 89.25 118 ALA A C 1
ATOM 951 O O . ALA A 1 118 ? -0.165 7.458 -6.581 1.00 89.25 118 ALA A O 1
ATOM 952 N N . GLY A 1 119 ? -0.838 6.710 -8.562 1.00 87.94 119 GLY A N 1
ATOM 953 C CA . GLY A 1 119 ? -1.723 7.841 -8.835 1.00 87.94 119 GLY A CA 1
ATOM 954 C C . GLY A 1 119 ? -0.957 9.104 -9.217 1.00 87.94 119 GLY A C 1
ATOM 955 O O . GLY A 1 119 ? -1.387 10.217 -8.897 1.00 87.94 119 GLY A O 1
ATOM 956 N N . HIS A 1 120 ? 0.221 8.950 -9.827 1.00 85.31 120 HIS A N 1
ATOM 957 C CA . HIS A 1 120 ? 0.881 10.054 -10.512 1.00 85.31 120 HIS A CA 1
ATOM 958 C C . HIS A 1 120 ? 0.140 10.333 -11.816 1.00 85.31 120 HIS A C 1
ATOM 960 O O . HIS A 1 120 ? -0.366 9.418 -12.454 1.00 85.31 120 HIS A O 1
ATOM 966 N N . ARG A 1 121 ? 0.073 11.609 -12.215 1.00 73.69 121 ARG A N 1
ATOM 967 C CA . ARG A 1 121 ? -0.570 11.982 -13.483 1.00 73.69 121 ARG A CA 1
ATOM 968 C C . ARG A 1 121 ? 0.172 11.413 -14.697 1.00 73.69 121 ARG A C 1
ATOM 970 O O . ARG A 1 121 ? -0.458 11.254 -15.733 1.00 73.69 121 ARG A O 1
ATOM 977 N N . GLY A 1 122 ? 1.454 11.087 -14.538 1.00 74.94 122 GLY A N 1
ATOM 978 C CA . GLY A 1 122 ? 2.347 10.744 -15.634 1.00 74.94 122 GLY A CA 1
ATOM 979 C C . GLY A 1 122 ? 2.717 11.975 -16.459 1.00 74.94 122 GLY A C 1
ATOM 980 O O . GLY A 1 122 ? 2.466 13.117 -16.057 1.00 74.94 122 GLY A O 1
ATOM 981 N N . ASP A 1 123 ? 3.326 11.718 -17.605 1.00 75.06 123 ASP A N 1
ATOM 982 C CA . ASP A 1 123 ? 3.682 12.722 -18.599 1.00 75.06 123 ASP A CA 1
ATOM 983 C C . ASP A 1 123 ? 2.486 13.088 -19.506 1.00 75.06 123 ASP A C 1
ATOM 985 O O . ASP A 1 123 ? 1.334 12.714 -19.269 1.00 75.06 123 ASP A O 1
ATOM 989 N N . VAL A 1 124 ? 2.752 13.846 -20.571 1.00 69.44 124 VAL A N 1
ATOM 990 C CA . VAL A 1 124 ? 1.734 14.201 -21.572 1.00 69.44 124 VAL A CA 1
ATOM 991 C C . VAL A 1 124 ? 1.147 12.953 -22.245 1.00 69.44 124 VAL A C 1
ATOM 993 O O . VAL A 1 124 ? -0.036 12.945 -22.572 1.00 69.44 124 VAL A O 1
ATOM 996 N N . THR A 1 125 ? 1.921 11.875 -22.405 1.00 68.88 125 THR A N 1
ATOM 997 C CA . THR A 1 125 ? 1.449 10.639 -23.049 1.00 68.88 125 THR A CA 1
ATOM 998 C C . THR A 1 125 ? 0.444 9.887 -22.177 1.00 68.88 125 THR A C 1
ATOM 1000 O O . THR A 1 125 ? -0.529 9.331 -22.692 1.00 68.88 125 THR A O 1
ATOM 1003 N N . ALA A 1 126 ? 0.598 9.946 -20.852 1.00 73.88 126 ALA A N 1
ATOM 1004 C CA . ALA A 1 126 ? -0.337 9.351 -19.901 1.00 73.88 126 ALA A CA 1
ATOM 1005 C C . ALA A 1 126 ? -1.766 9.914 -20.033 1.00 73.88 126 ALA A C 1
ATOM 1007 O O . ALA A 1 126 ? -2.740 9.204 -19.775 1.00 73.88 126 ALA A O 1
ATOM 1008 N N . GLN A 1 127 ? -1.918 11.150 -20.520 1.00 66.38 127 GLN A N 1
ATOM 1009 C CA . GLN A 1 127 ? -3.236 11.730 -20.796 1.00 66.38 127 GLN A CA 1
ATOM 1010 C C . GLN A 1 127 ? -3.986 11.002 -21.923 1.00 66.38 127 GLN A C 1
ATOM 1012 O O . GLN A 1 127 ? -5.212 10.967 -21.910 1.00 66.38 127 GLN A O 1
ATOM 1017 N N . TYR A 1 128 ?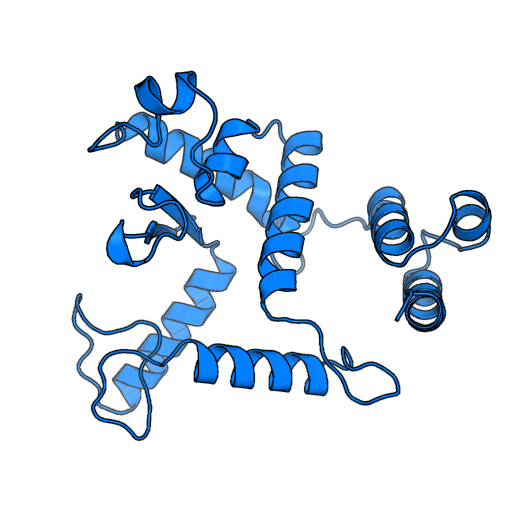 -3.272 10.384 -22.863 1.00 62.12 128 TYR A N 1
ATOM 1018 C CA . TYR A 1 128 ? -3.875 9.708 -24.014 1.00 62.12 128 TYR A CA 1
ATOM 1019 C C . TYR A 1 128 ? -4.107 8.214 -23.782 1.00 62.12 128 TYR A C 1
ATOM 1021 O O . TYR A 1 128 ? -5.007 7.640 -24.386 1.00 62.12 128 TYR A O 1
ATOM 1029 N N . TYR A 1 129 ? -3.320 7.581 -22.904 1.00 66.50 129 TYR A N 1
ATOM 1030 C CA . TYR A 1 129 ? -3.330 6.121 -22.748 1.00 66.50 129 TYR A CA 1
ATOM 1031 C C . TYR A 1 129 ? -3.663 5.629 -21.334 1.00 66.50 129 TYR A C 1
ATOM 1033 O O . TYR A 1 129 ? -3.935 4.441 -21.164 1.00 66.50 129 TYR A O 1
ATOM 1041 N N . THR A 1 130 ? -3.634 6.493 -20.309 1.00 77.44 130 THR A N 1
ATOM 1042 C CA . THR A 1 130 ? -3.896 6.090 -18.917 1.00 77.44 130 THR A CA 1
ATOM 1043 C C . THR A 1 130 ? -4.739 7.092 -18.122 1.00 77.44 130 THR A C 1
ATOM 1045 O O . THR A 1 130 ? -5.961 6.984 -18.095 1.00 77.44 130 THR A O 1
ATOM 1048 N N . THR A 1 131 ? -4.113 8.039 -17.422 1.00 64.38 131 THR A N 1
ATOM 1049 C CA . THR A 1 131 ? -4.737 8.928 -16.424 1.00 64.38 131 THR A CA 1
ATOM 1050 C C . THR A 1 131 ? -5.708 9.945 -17.017 1.00 64.38 131 THR A C 1
ATOM 1052 O O . THR A 1 131 ? -6.547 10.467 -16.281 1.00 64.38 131 THR A O 1
ATOM 1055 N N . GLY A 1 132 ? -5.609 10.229 -18.318 1.00 62.69 132 GLY A N 1
ATOM 1056 C CA . GLY A 1 132 ? -6.561 11.084 -19.033 1.00 62.69 132 GLY A CA 1
ATOM 1057 C C . GLY A 1 132 ? -7.731 10.334 -19.671 1.00 62.69 132 GLY A C 1
ATOM 1058 O O . GLY A 1 132 ? -8.660 10.978 -20.154 1.00 62.69 132 GLY A O 1
ATOM 1059 N N . LEU A 1 133 ? -7.746 8.995 -19.629 1.00 70.06 133 LEU A N 1
ATOM 1060 C CA . LEU A 1 133 ? -8.867 8.210 -20.141 1.00 70.06 133 LEU A CA 1
ATOM 1061 C C . LEU A 1 133 ? -9.996 8.103 -19.097 1.00 70.06 133 LEU A C 1
ATOM 1063 O O . LEU A 1 133 ? -9.735 7.732 -17.948 1.00 70.06 133 LEU A O 1
ATOM 1067 N N . PRO A 1 134 ? -11.270 8.339 -19.478 1.00 70.25 134 PRO A N 1
ATOM 1068 C CA . PRO A 1 134 ? -12.416 8.104 -18.591 1.00 70.25 134 PRO A CA 1
ATOM 1069 C C . PRO A 1 134 ? -12.514 6.637 -18.143 1.00 70.25 134 PRO A C 1
ATOM 1071 O O . PRO A 1 134 ? -12.861 6.343 -16.994 1.00 70.25 134 PRO A O 1
ATOM 1074 N N . HIS A 1 135 ? -12.163 5.726 -19.055 1.00 77.62 135 HIS A N 1
ATOM 1075 C CA . HIS A 1 135 ? -12.152 4.282 -18.866 1.00 77.62 135 HIS A CA 1
ATOM 1076 C C . HIS A 1 135 ? -10.899 3.689 -19.512 1.00 77.62 135 HIS A C 1
ATOM 1078 O O . HIS A 1 135 ? -10.606 3.969 -20.672 1.00 77.62 135 HIS A O 1
ATOM 1084 N N . LEU A 1 136 ? -10.165 2.867 -18.759 1.00 85.75 136 LEU A N 1
ATOM 1085 C CA . LEU A 1 136 ? -9.071 2.077 -19.317 1.00 85.75 136 LEU A CA 1
ATOM 1086 C C . LEU A 1 136 ? -9.637 0.856 -20.056 1.00 85.75 136 LEU A C 1
ATOM 1088 O O . LEU A 1 136 ? -10.554 0.232 -19.516 1.00 85.75 136 LEU A O 1
ATOM 1092 N N . PRO A 1 137 ? -9.082 0.471 -21.220 1.00 89.56 137 PRO A N 1
ATOM 1093 C CA . PRO A 1 137 ? -9.409 -0.801 -21.857 1.00 89.56 137 PRO A CA 1
ATOM 1094 C C . PRO A 1 137 ? -9.140 -1.978 -20.914 1.00 89.56 137 PRO A C 1
ATOM 1096 O O . PRO A 1 137 ? -8.095 -2.016 -20.261 1.00 89.56 137 PRO A O 1
ATOM 1099 N N . ASP A 1 138 ? -10.044 -2.959 -20.871 1.00 90.88 138 ASP A N 1
ATOM 1100 C CA . ASP A 1 138 ? -9.910 -4.110 -19.968 1.00 90.88 138 ASP A CA 1
ATOM 1101 C C . ASP A 1 138 ? -8.622 -4.906 -20.221 1.00 90.88 138 ASP A C 1
ATOM 1103 O O . ASP A 1 138 ? -7.975 -5.337 -19.269 1.00 90.88 138 ASP A O 1
ATOM 1107 N N . SER A 1 139 ? -8.182 -5.014 -21.479 1.00 91.56 139 SER A N 1
ATOM 1108 C CA . SER A 1 139 ? -6.901 -5.637 -21.838 1.00 91.56 139 SER A CA 1
ATOM 1109 C C . SER A 1 139 ? -5.714 -4.983 -21.126 1.00 91.56 139 SER A C 1
ATOM 1111 O O . SER A 1 139 ? -4.900 -5.676 -20.519 1.00 91.56 139 SER A O 1
ATOM 1113 N N . LEU A 1 140 ? -5.657 -3.649 -21.106 1.00 90.62 140 LEU A N 1
ATOM 1114 C CA . LEU A 1 140 ? -4.613 -2.904 -20.406 1.00 90.62 140 LEU A CA 1
ATOM 1115 C C . LEU A 1 140 ? -4.712 -3.091 -18.884 1.00 90.62 140 LEU A C 1
ATOM 1117 O O . LEU A 1 140 ? -3.694 -3.184 -18.199 1.00 90.62 140 LEU A O 1
ATOM 1121 N N . VAL A 1 141 ? -5.928 -3.176 -18.336 1.00 93.06 141 VAL A N 1
ATOM 1122 C CA . VAL A 1 141 ? -6.126 -3.471 -16.908 1.00 93.06 141 VAL A CA 1
ATOM 1123 C C . VAL A 1 141 ? -5.599 -4.866 -16.559 1.00 93.06 141 VAL A C 1
ATOM 1125 O O . VAL A 1 141 ? -4.980 -5.030 -15.504 1.00 93.06 141 VAL A O 1
ATOM 1128 N N . GLU A 1 142 ? -5.803 -5.860 -17.424 1.00 95.06 142 GLU A N 1
ATOM 1129 C CA . GLU A 1 142 ? -5.258 -7.208 -17.239 1.00 95.06 142 GLU A CA 1
ATOM 1130 C C . GLU A 1 142 ? -3.732 -7.248 -17.382 1.00 95.06 142 GLU A C 1
ATOM 1132 O O . GLU A 1 142 ? -3.067 -7.889 -16.565 1.00 95.06 142 GLU A O 1
ATOM 1137 N N . GLU A 1 143 ? -3.154 -6.502 -18.325 1.00 94.19 143 GLU A N 1
ATOM 1138 C CA . GLU A 1 143 ? -1.699 -6.330 -18.426 1.00 94.19 143 GLU A CA 1
ATOM 1139 C C . GLU A 1 143 ? -1.116 -5.721 -17.146 1.00 94.19 143 GLU A C 1
ATOM 1141 O O . GLU A 1 143 ? -0.144 -6.239 -16.586 1.00 94.19 143 GLU A O 1
ATOM 1146 N N . MET A 1 144 ? -1.743 -4.660 -16.624 1.00 94.50 144 MET A N 1
ATOM 1147 C CA . MET A 1 144 ? -1.345 -4.060 -15.353 1.00 94.50 144 MET A CA 1
ATOM 1148 C C . MET A 1 144 ? -1.496 -5.054 -14.193 1.00 94.50 144 MET A C 1
ATOM 1150 O O . MET A 1 144 ? -0.627 -5.116 -13.326 1.00 94.50 144 MET A O 1
ATOM 1154 N N . ARG A 1 145 ? -2.552 -5.875 -14.168 1.00 95.44 145 ARG A N 1
ATOM 1155 C CA . ARG A 1 145 ? -2.737 -6.896 -13.125 1.00 95.44 145 ARG A CA 1
ATOM 1156 C C . ARG A 1 145 ? -1.658 -7.977 -13.187 1.00 95.44 145 ARG A C 1
ATOM 1158 O O . ARG A 1 145 ? -1.151 -8.394 -12.143 1.00 95.44 145 ARG A O 1
ATOM 1165 N N . ALA A 1 146 ? -1.300 -8.431 -14.386 1.00 94.69 146 ALA A N 1
ATOM 1166 C CA . ALA A 1 146 ? -0.231 -9.403 -14.597 1.00 94.69 146 ALA A CA 1
ATOM 1167 C C . ALA A 1 146 ? 1.132 -8.834 -14.177 1.00 94.69 146 ALA A C 1
ATOM 1169 O O . ALA A 1 146 ? 1.912 -9.523 -13.517 1.00 94.69 146 ALA A O 1
ATOM 1170 N N . ALA A 1 147 ? 1.392 -7.561 -14.484 1.00 94.75 147 ALA A N 1
ATOM 1171 C CA . ALA A 1 147 ? 2.580 -6.856 -14.023 1.00 94.75 147 ALA A CA 1
ATOM 1172 C C . ALA A 1 147 ? 2.599 -6.711 -12.492 1.00 94.75 147 ALA A C 1
ATOM 1174 O O . ALA A 1 147 ? 3.605 -7.018 -11.860 1.00 94.75 147 ALA A O 1
ATOM 1175 N N . TYR A 1 148 ? 1.478 -6.338 -11.870 1.00 95.19 148 TYR A N 1
ATOM 1176 C CA . TYR A 1 148 ? 1.385 -6.234 -10.413 1.00 95.19 148 TYR A CA 1
ATOM 1177 C C . TYR A 1 148 ? 1.656 -7.579 -9.720 1.00 95.19 148 TYR A C 1
ATOM 1179 O O . TYR A 1 148 ? 2.348 -7.616 -8.706 1.00 95.19 148 TYR A O 1
ATOM 1187 N N . ARG A 1 149 ? 1.183 -8.702 -10.283 1.00 93.19 149 ARG A N 1
ATOM 1188 C CA . ARG A 1 149 ? 1.459 -10.050 -9.746 1.00 93.19 149 ARG A CA 1
ATOM 1189 C C . ARG A 1 149 ? 2.956 -10.351 -9.662 1.00 93.19 149 ARG A C 1
ATOM 1191 O O . ARG A 1 149 ? 3.403 -10.974 -8.711 1.00 93.19 149 ARG A O 1
ATOM 1198 N N . LYS A 1 150 ? 3.750 -9.878 -10.621 1.00 92.12 150 LYS A N 1
ATOM 1199 C CA . LYS A 1 150 ? 5.212 -10.031 -10.593 1.00 92.12 150 LYS A CA 1
ATOM 1200 C C . LYS A 1 150 ? 5.880 -9.175 -9.503 1.00 92.12 150 LYS A C 1
ATOM 1202 O O . LYS A 1 150 ? 6.987 -9.493 -9.084 1.00 92.12 150 LYS A O 1
ATOM 1207 N N . CYS A 1 151 ? 5.222 -8.118 -9.020 1.00 91.81 151 CYS A N 1
ATOM 1208 C CA . CYS A 1 151 ? 5.684 -7.327 -7.872 1.00 91.81 151 CYS A CA 1
ATOM 1209 C C . CYS A 1 151 ? 5.387 -8.005 -6.526 1.00 91.81 151 CYS A C 1
ATOM 1211 O O . CYS A 1 151 ? 6.010 -7.679 -5.519 1.00 91.81 151 CYS A O 1
ATOM 1213 N N . GLU A 1 152 ? 4.427 -8.926 -6.488 1.00 89.19 152 GLU A N 1
ATOM 1214 C CA . GLU A 1 152 ? 3.921 -9.542 -5.262 1.00 89.19 152 GLU A CA 1
ATOM 1215 C C . GLU A 1 152 ? 4.999 -10.230 -4.407 1.00 89.19 152 GLU A C 1
ATOM 1217 O O . GLU A 1 152 ? 4.999 -10.000 -3.194 1.00 89.19 152 GLU A O 1
ATOM 1222 N N . PRO A 1 153 ? 5.993 -10.941 -4.987 1.00 86.38 153 PRO A N 1
ATOM 1223 C CA . PRO A 1 153 ? 7.082 -11.522 -4.209 1.00 86.38 153 PRO A CA 1
ATOM 1224 C C . PRO A 1 153 ? 7.904 -10.512 -3.401 1.00 86.38 153 PRO A C 1
ATOM 1226 O O . PRO A 1 153 ? 8.438 -10.848 -2.345 1.00 86.38 153 PRO A O 1
ATOM 1229 N N . PHE A 1 154 ? 7.978 -9.270 -3.883 1.00 87.88 154 PHE A N 1
ATOM 1230 C CA . PHE A 1 154 ? 8.703 -8.169 -3.249 1.00 87.88 154 PHE A CA 1
ATOM 1231 C C . PHE A 1 154 ? 7.845 -7.435 -2.216 1.00 87.88 154 PHE A C 1
ATOM 1233 O O . PHE A 1 154 ? 8.368 -6.853 -1.268 1.00 87.88 154 PHE A O 1
ATOM 1240 N N . LEU A 1 155 ? 6.525 -7.442 -2.405 1.00 88.69 155 LEU A N 1
ATOM 1241 C CA . LEU A 1 155 ? 5.573 -6.716 -1.568 1.00 88.69 155 LEU A CA 1
ATOM 1242 C C . LEU A 1 155 ? 5.084 -7.533 -0.371 1.00 88.69 155 LEU A C 1
ATOM 1244 O O . LEU A 1 155 ? 4.735 -6.943 0.651 1.00 88.69 155 LEU A O 1
ATOM 1248 N N . SER A 1 156 ? 5.037 -8.860 -0.497 1.00 82.25 156 SER A N 1
ATOM 1249 C CA . SER A 1 156 ? 4.488 -9.729 0.539 1.00 82.25 156 SER A CA 1
ATOM 1250 C C . SER A 1 156 ? 5.442 -9.917 1.723 1.00 82.25 156 SER A C 1
ATOM 1252 O O . SER A 1 156 ? 6.676 -9.952 1.593 1.00 82.25 156 SER A O 1
ATOM 1254 N N . THR A 1 157 ? 4.847 -10.048 2.908 1.00 76.69 157 THR A N 1
ATOM 1255 C CA . THR A 1 157 ? 5.563 -10.437 4.127 1.00 76.69 157 THR A CA 1
ATOM 1256 C C . THR A 1 157 ? 5.595 -11.948 4.327 1.00 76.69 157 THR A C 1
ATOM 1258 O O . THR A 1 157 ? 6.448 -12.435 5.068 1.00 76.69 157 THR A O 1
ATOM 1261 N N . ALA A 1 158 ? 4.744 -12.692 3.614 1.00 66.25 158 ALA A N 1
ATOM 1262 C CA . ALA A 1 158 ? 4.786 -14.143 3.607 1.00 66.25 158 ALA A CA 1
ATOM 1263 C C . ALA A 1 158 ? 6.126 -14.635 3.019 1.00 66.25 158 ALA A C 1
ATOM 1265 O O . ALA A 1 158 ? 6.650 -14.035 2.070 1.00 66.25 158 ALA A O 1
ATOM 1266 N N . PRO A 1 159 ? 6.716 -15.704 3.581 1.00 52.12 159 PRO A N 1
ATOM 1267 C CA . PRO A 1 159 ? 7.931 -16.287 3.039 1.00 52.12 159 PRO A CA 1
ATOM 1268 C C . PRO A 1 159 ? 7.645 -16.834 1.638 1.00 52.12 159 PRO A C 1
ATOM 1270 O O . PRO A 1 159 ? 6.979 -17.851 1.473 1.00 52.12 159 PRO A O 1
ATOM 1273 N N . ASN A 1 160 ? 8.153 -16.143 0.619 1.00 50.44 160 ASN A N 1
ATOM 1274 C CA . ASN A 1 160 ? 8.194 -16.661 -0.740 1.00 50.44 160 ASN A CA 1
ATOM 1275 C C . ASN A 1 160 ? 9.464 -17.490 -0.908 1.00 50.44 160 ASN A C 1
ATOM 1277 O O . ASN A 1 160 ? 10.552 -17.047 -0.544 1.00 50.44 160 ASN A O 1
ATOM 1281 N N . SER A 1 161 ? 9.333 -18.666 -1.515 1.00 40.56 161 SER A N 1
ATOM 1282 C CA . SER A 1 161 ? 10.429 -19.609 -1.776 1.00 40.56 161 SER A CA 1
ATOM 1283 C C . SER A 1 161 ? 11.577 -19.037 -2.627 1.00 40.56 161 SER A C 1
ATOM 1285 O O . SER A 1 161 ? 12.637 -19.646 -2.690 1.00 40.56 161 SER A O 1
ATOM 1287 N N . GLY A 1 162 ? 11.401 -17.865 -3.250 1.00 43.81 162 GLY A N 1
ATOM 1288 C CA . GLY A 1 162 ? 12.434 -17.150 -4.012 1.00 43.81 162 GLY A CA 1
ATOM 1289 C C . GLY A 1 162 ? 13.174 -16.042 -3.252 1.00 43.81 162 GLY A C 1
ATOM 1290 O O . GLY A 1 162 ? 13.949 -15.310 -3.865 1.00 43.81 162 GLY A O 1
ATOM 1291 N N . ARG A 1 163 ? 12.924 -15.857 -1.948 1.00 45.22 163 ARG A N 1
ATOM 1292 C CA . ARG A 1 163 ? 13.532 -14.783 -1.146 1.00 45.22 163 ARG A CA 1
ATOM 1293 C C . ARG A 1 163 ? 14.899 -15.215 -0.598 1.00 45.22 163 ARG A C 1
ATOM 1295 O O . ARG A 1 163 ? 15.078 -15.351 0.607 1.00 45.22 163 ARG A O 1
ATOM 1302 N N . SER A 1 164 ? 15.878 -15.419 -1.476 1.00 41.62 164 SER A N 1
ATOM 1303 C CA . SER A 1 164 ? 17.275 -15.266 -1.058 1.00 41.62 164 SER A CA 1
ATOM 1304 C C . SER A 1 164 ? 17.487 -13.772 -0.840 1.00 41.62 164 SER A C 1
ATOM 1306 O O . SER A 1 164 ? 17.375 -13.007 -1.798 1.00 41.62 164 SER A O 1
ATOM 1308 N N . ALA A 1 165 ? 17.706 -13.345 0.407 1.00 47.25 165 ALA A N 1
ATOM 1309 C CA . ALA A 1 165 ? 18.106 -11.976 0.705 1.00 47.25 165 ALA A CA 1
ATOM 1310 C C . ALA A 1 165 ? 19.395 -11.705 -0.074 1.00 47.25 165 ALA A C 1
ATOM 1312 O O . ALA A 1 165 ? 20.459 -12.193 0.280 1.00 47.25 165 ALA A O 1
ATOM 13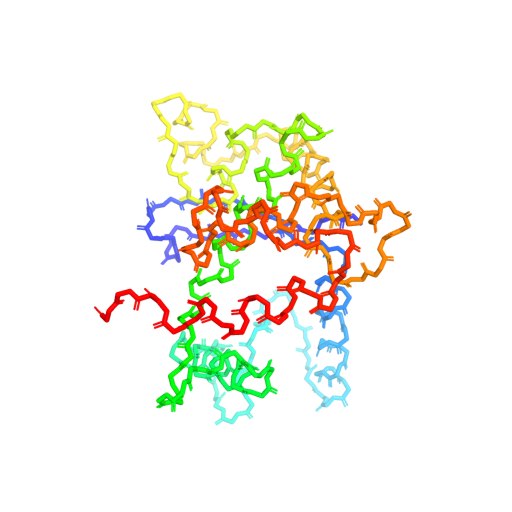13 N N . SER A 1 166 ? 19.285 -11.030 -1.214 1.00 57.09 166 SER A N 1
ATOM 1314 C CA . SER A 1 166 ? 20.466 -10.687 -1.987 1.00 57.09 166 SER A CA 1
ATOM 1315 C C . SER A 1 166 ? 21.163 -9.532 -1.273 1.00 57.09 166 SER A C 1
ATOM 1317 O O . SER A 1 166 ? 20.495 -8.614 -0.788 1.00 57.09 166 SER A O 1
ATOM 1319 N N . ASN A 1 167 ? 22.497 -9.528 -1.253 1.00 60.25 167 ASN A N 1
ATOM 1320 C CA . ASN A 1 167 ? 23.299 -8.443 -0.675 1.00 60.25 167 ASN A CA 1
ATOM 1321 C C . ASN A 1 167 ? 22.885 -7.047 -1.174 1.00 60.25 167 ASN A C 1
ATOM 1323 O O . ASN A 1 167 ? 23.027 -6.062 -0.454 1.00 60.25 167 ASN A O 1
ATOM 1327 N N . ALA A 1 168 ? 22.273 -6.947 -2.360 1.00 60.81 168 ALA A N 1
ATOM 1328 C CA . ALA A 1 168 ? 21.736 -5.696 -2.891 1.00 60.81 168 ALA A CA 1
ATOM 1329 C C . ALA A 1 168 ? 20.533 -5.144 -2.096 1.00 60.81 168 ALA A C 1
ATOM 1331 O O . ALA A 1 168 ? 20.327 -3.930 -2.065 1.00 60.81 168 ALA A O 1
ATOM 1332 N N . GLU A 1 169 ? 19.726 -5.998 -1.461 1.00 69.25 169 GLU A N 1
ATOM 1333 C CA . GLU A 1 169 ? 18.600 -5.585 -0.615 1.00 69.25 169 GLU A CA 1
ATOM 1334 C C . GLU A 1 169 ? 19.101 -5.006 0.711 1.00 69.25 169 GLU A C 1
ATOM 1336 O O . GLU A 1 169 ? 18.700 -3.897 1.078 1.00 69.25 169 GLU A O 1
ATOM 1341 N N . ALA A 1 170 ? 20.039 -5.691 1.373 1.00 70.94 170 ALA A N 1
ATOM 1342 C CA . ALA A 1 170 ? 20.713 -5.189 2.569 1.00 70.94 170 ALA A CA 1
ATOM 1343 C C . ALA A 1 170 ? 21.430 -3.856 2.293 1.00 70.94 170 ALA A C 1
ATOM 1345 O O . ALA A 1 170 ? 21.234 -2.880 3.021 1.00 70.94 170 ALA A O 1
ATOM 1346 N N . TYR A 1 171 ? 22.158 -3.773 1.175 1.00 72.06 171 TYR A N 1
ATOM 1347 C CA . TYR A 1 171 ? 22.861 -2.567 0.732 1.00 72.06 171 TYR A CA 1
ATOM 1348 C C . TYR A 1 171 ? 21.918 -1.365 0.566 1.00 72.06 171 TYR A C 1
ATOM 1350 O O . TYR A 1 171 ? 22.139 -0.294 1.130 1.00 72.06 171 TYR A O 1
ATOM 1358 N N . ARG A 1 172 ? 20.801 -1.541 -0.153 1.00 66.06 172 ARG A N 1
ATOM 1359 C CA . ARG A 1 172 ? 19.821 -0.464 -0.399 1.00 66.06 172 ARG A CA 1
ATOM 1360 C C . ARG A 1 172 ? 19.108 -0.014 0.874 1.00 66.06 172 ARG A C 1
ATOM 1362 O O . ARG A 1 172 ? 18.799 1.169 1.026 1.00 66.06 172 ARG A O 1
ATOM 1369 N N . VAL A 1 173 ? 18.830 -0.944 1.785 1.00 78.06 173 VAL A N 1
ATOM 1370 C CA . VAL A 1 173 ? 18.214 -0.626 3.076 1.00 78.06 173 VAL A CA 1
ATOM 1371 C C . VAL A 1 173 ? 19.180 0.190 3.943 1.00 78.06 173 VAL A C 1
ATOM 1373 O O . VAL A 1 173 ? 18.755 1.182 4.539 1.00 78.06 173 VAL A O 1
ATOM 1376 N N . LEU A 1 174 ? 20.474 -0.138 3.940 1.00 77.94 174 LEU A N 1
ATOM 1377 C CA . LEU A 1 174 ? 21.499 0.635 4.645 1.00 77.94 174 LEU A CA 1
ATOM 1378 C C . LEU A 1 174 ? 21.705 2.032 4.039 1.00 77.94 174 LEU A C 1
ATOM 1380 O O . LEU A 1 174 ? 21.738 3.007 4.790 1.00 77.94 174 LEU A O 1
ATOM 1384 N N . LEU A 1 175 ? 21.706 2.170 2.708 1.00 74.31 175 LEU A N 1
ATOM 1385 C CA . LEU A 1 175 ? 21.714 3.483 2.044 1.00 74.31 175 LEU A CA 1
ATOM 1386 C C . LEU A 1 175 ? 20.525 4.354 2.473 1.00 74.31 175 LEU A C 1
ATOM 1388 O O . LEU A 1 175 ? 20.683 5.530 2.794 1.00 74.31 175 LEU A O 1
ATOM 1392 N N . SER A 1 176 ? 19.323 3.771 2.555 1.00 70.69 176 SER A N 1
ATOM 1393 C CA . SER A 1 176 ? 18.125 4.493 3.016 1.00 70.69 176 SER A CA 1
ATOM 1394 C C . SER A 1 176 ? 18.189 4.921 4.492 1.00 70.69 176 SER A C 1
ATOM 1396 O O . SER A 1 176 ? 17.418 5.778 4.928 1.00 70.69 176 SER A O 1
ATOM 1398 N N . ALA A 1 177 ? 19.118 4.336 5.252 1.00 75.00 177 ALA A N 1
ATOM 1399 C CA . ALA A 1 177 ? 19.443 4.682 6.629 1.00 75.00 177 ALA A CA 1
ATOM 1400 C C . ALA A 1 177 ? 20.687 5.589 6.745 1.00 75.00 177 ALA A C 1
ATOM 1402 O O . ALA A 1 177 ? 21.215 5.734 7.848 1.00 75.00 177 ALA A O 1
ATOM 1403 N N . TRP A 1 178 ? 21.104 6.227 5.642 1.00 73.75 178 TRP A N 1
ATOM 1404 C CA . TRP A 1 178 ? 22.199 7.206 5.568 1.00 73.75 178 TRP A CA 1
ATOM 1405 C C . TRP A 1 178 ? 23.596 6.640 5.842 1.00 73.75 178 TRP A C 1
ATOM 1407 O O . TRP A 1 178 ? 24.459 7.343 6.364 1.00 73.75 178 TRP A O 1
ATOM 1417 N N . TYR A 1 179 ? 23.825 5.375 5.504 1.00 77.56 179 TYR A N 1
ATOM 1418 C CA . TYR A 1 179 ? 25.179 4.831 5.421 1.00 77.56 179 TYR A CA 1
ATOM 1419 C C . TYR A 1 179 ? 25.843 5.240 4.103 1.00 77.56 179 TYR A C 1
ATOM 1421 O O . TYR A 1 179 ? 25.171 5.279 3.073 1.00 77.56 179 TYR A O 1
ATOM 1429 N N . THR A 1 180 ? 27.148 5.524 4.128 1.00 77.00 180 THR A N 1
ATOM 1430 C CA . THR A 1 180 ? 27.944 5.676 2.896 1.00 77.00 180 THR A CA 1
ATOM 1431 C C . THR A 1 180 ? 28.407 4.316 2.380 1.00 77.00 180 THR A C 1
ATOM 1433 O O . THR A 1 180 ? 28.494 3.352 3.143 1.00 77.00 180 THR A O 1
ATOM 1436 N N . ASP A 1 181 ? 28.765 4.233 1.100 1.00 66.44 181 ASP A N 1
ATOM 1437 C CA . ASP A 1 181 ? 29.241 2.988 0.480 1.00 66.44 181 ASP A CA 1
ATOM 1438 C C . ASP A 1 181 ? 30.443 2.380 1.234 1.00 66.44 181 ASP A C 1
ATOM 1440 O O . ASP A 1 181 ? 30.514 1.167 1.433 1.00 66.44 181 ASP A O 1
ATOM 1444 N N . GLU A 1 182 ? 31.340 3.229 1.744 1.00 68.69 182 GLU A N 1
ATOM 1445 C CA . GLU A 1 182 ? 32.511 2.853 2.553 1.00 68.69 182 GLU A CA 1
ATOM 1446 C C . GLU A 1 182 ? 32.147 2.253 3.919 1.00 68.69 182 GLU A C 1
ATOM 1448 O O . GLU A 1 182 ? 32.908 1.473 4.495 1.00 68.69 182 GLU A O 1
ATOM 1453 N N . GLU A 1 183 ? 31.001 2.634 4.478 1.00 75.00 183 GLU A N 1
ATOM 1454 C CA . GLU A 1 183 ? 30.507 2.109 5.748 1.00 75.00 183 GLU A CA 1
ATOM 1455 C C . GLU A 1 183 ? 29.711 0.824 5.551 1.00 75.00 183 GLU A C 1
ATOM 1457 O O . GLU A 1 183 ? 29.798 -0.079 6.382 1.00 75.00 183 GLU A O 1
ATOM 1462 N N . ILE A 1 184 ? 28.981 0.722 4.438 1.00 78.69 184 ILE A N 1
ATOM 1463 C CA . ILE A 1 184 ? 28.276 -0.500 4.050 1.00 78.69 184 ILE A CA 1
ATOM 1464 C C . ILE A 1 184 ? 29.278 -1.616 3.748 1.00 78.69 184 ILE A C 1
ATOM 1466 O O . ILE A 1 184 ? 29.059 -2.747 4.168 1.00 78.69 184 ILE A O 1
ATOM 1470 N N . ALA A 1 185 ? 30.419 -1.292 3.131 1.00 78.25 185 ALA A N 1
ATOM 1471 C CA . ALA A 1 185 ? 31.503 -2.243 2.872 1.00 78.25 185 ALA A CA 1
ATOM 1472 C C . ALA A 1 185 ? 32.094 -2.896 4.141 1.00 78.25 185 ALA A C 1
ATOM 1474 O O . ALA A 1 185 ? 32.806 -3.891 4.043 1.00 78.25 185 ALA A O 1
ATOM 1475 N N . LYS A 1 186 ? 31.814 -2.349 5.333 1.00 85.12 186 LYS A N 1
ATOM 1476 C CA . LYS A 1 186 ? 32.271 -2.879 6.632 1.00 85.12 186 LYS A CA 1
ATOM 1477 C C . LYS A 1 186 ? 31.225 -3.756 7.327 1.00 85.12 186 LYS A C 1
ATOM 1479 O O . LYS A 1 186 ? 31.474 -4.217 8.440 1.00 85.12 186 LYS A O 1
ATOM 1484 N N . ILE A 1 187 ? 30.050 -3.934 6.726 1.00 80.44 187 ILE A N 1
ATOM 1485 C CA . ILE A 1 187 ? 28.941 -4.717 7.270 1.00 80.44 187 ILE A CA 1
ATOM 1486 C C . ILE A 1 187 ? 28.843 -6.004 6.457 1.00 80.44 187 ILE A C 1
ATOM 1488 O O . ILE A 1 187 ? 28.808 -5.957 5.230 1.00 80.44 187 ILE A O 1
ATOM 1492 N N . ASP A 1 188 ? 28.779 -7.144 7.141 1.00 80.94 188 ASP A N 1
ATOM 1493 C CA . ASP A 1 188 ? 28.444 -8.409 6.495 1.00 80.94 188 ASP A CA 1
ATOM 1494 C C . ASP A 1 188 ? 26.974 -8.362 6.054 1.00 80.94 188 ASP A C 1
ATOM 1496 O O . ASP A 1 188 ? 26.066 -8.275 6.882 1.00 80.94 188 ASP A O 1
ATOM 1500 N N . LEU A 1 189 ? 26.755 -8.313 4.740 1.00 75.75 189 LEU A N 1
ATOM 1501 C CA . LEU A 1 189 ? 25.427 -8.164 4.143 1.00 75.75 189 LEU A CA 1
ATOM 1502 C C . LEU A 1 189 ? 24.688 -9.498 4.016 1.00 75.75 189 LEU A C 1
ATOM 1504 O O . LEU A 1 189 ? 23.459 -9.480 3.901 1.00 75.75 189 LEU A O 1
ATOM 1508 N N . ASP A 1 190 ? 25.419 -10.614 4.087 1.00 73.56 190 ASP A N 1
ATOM 1509 C CA . ASP A 1 190 ? 24.862 -11.964 4.077 1.00 73.56 190 ASP A CA 1
ATOM 1510 C C . ASP A 1 190 ? 24.375 -12.360 5.489 1.00 73.56 190 ASP A C 1
ATOM 1512 O O . ASP A 1 190 ? 23.445 -13.161 5.635 1.00 73.56 190 ASP A O 1
ATOM 1516 N N . ASP A 1 191 ? 24.920 -11.738 6.543 1.00 78.62 191 ASP A N 1
ATOM 1517 C CA . ASP A 1 191 ? 24.418 -11.868 7.913 1.00 78.62 191 ASP A CA 1
ATOM 1518 C C . ASP A 1 191 ? 23.275 -10.882 8.218 1.00 78.62 191 ASP A C 1
ATOM 1520 O O . ASP A 1 191 ? 23.442 -9.683 8.472 1.00 78.62 191 ASP A O 1
ATOM 1524 N N . THR A 1 192 ? 22.063 -11.428 8.312 1.00 70.75 192 THR A N 1
ATOM 1525 C CA . THR A 1 192 ? 20.856 -10.655 8.634 1.00 70.75 192 THR A CA 1
ATOM 1526 C C . THR A 1 192 ? 20.932 -9.982 10.016 1.00 70.75 192 THR A C 1
ATOM 1528 O O . THR A 1 192 ? 20.365 -8.901 10.204 1.00 70.75 192 THR A O 1
ATOM 1531 N N . ALA A 1 193 ? 21.635 -10.570 10.993 1.00 73.00 193 ALA A N 1
ATOM 1532 C CA . ALA A 1 193 ? 21.799 -9.979 12.321 1.00 73.00 193 ALA A CA 1
ATOM 1533 C C . ALA A 1 193 ? 22.704 -8.737 12.277 1.00 73.00 193 ALA A C 1
ATOM 1535 O O . ALA A 1 193 ? 22.363 -7.712 12.882 1.00 73.00 193 ALA A O 1
ATOM 1536 N N . ALA A 1 194 ? 23.793 -8.793 11.505 1.00 76.50 194 ALA A N 1
ATOM 1537 C CA . ALA A 1 194 ? 24.688 -7.664 11.269 1.00 76.50 194 ALA A CA 1
ATOM 1538 C C . ALA A 1 194 ? 23.970 -6.494 10.575 1.00 76.50 194 ALA A C 1
ATOM 1540 O O . ALA A 1 194 ? 24.085 -5.345 11.018 1.00 76.50 194 ALA A O 1
ATOM 1541 N N . VAL A 1 195 ? 23.147 -6.775 9.558 1.00 76.25 195 VAL A N 1
ATOM 1542 C CA . VAL A 1 195 ? 22.348 -5.753 8.856 1.00 76.25 195 VAL A CA 1
ATOM 1543 C C . VAL A 1 195 ? 21.327 -5.095 9.794 1.00 76.25 195 VAL A C 1
ATOM 1545 O O . VAL A 1 195 ? 21.190 -3.869 9.810 1.00 76.25 195 VAL A O 1
ATOM 1548 N N . ILE A 1 196 ? 20.630 -5.876 10.628 1.00 75.81 196 ILE A N 1
ATOM 1549 C CA . ILE A 1 196 ? 19.667 -5.344 11.610 1.00 75.81 196 ILE A CA 1
ATOM 1550 C C . ILE A 1 196 ? 20.366 -4.463 12.653 1.00 75.81 196 ILE A C 1
ATOM 1552 O O . ILE A 1 196 ? 19.850 -3.397 13.009 1.00 75.81 196 ILE A O 1
ATOM 1556 N N . GLU A 1 197 ? 21.531 -4.881 13.143 1.00 80.25 197 GLU A N 1
ATOM 1557 C CA . GLU A 1 197 ? 22.310 -4.118 14.117 1.00 80.25 197 GLU A CA 1
ATOM 1558 C C . GLU A 1 197 ? 22.839 -2.805 13.520 1.00 80.25 197 GLU A C 1
ATOM 1560 O O . GLU A 1 197 ? 22.737 -1.746 14.149 1.00 80.25 197 GLU A O 1
ATOM 1565 N N . ALA A 1 198 ? 23.301 -2.827 12.269 1.00 80.06 198 ALA A N 1
ATOM 1566 C CA . ALA A 1 198 ? 23.658 -1.617 11.541 1.00 80.06 198 ALA A CA 1
ATOM 1567 C C . ALA A 1 198 ? 22.454 -0.672 11.383 1.00 80.06 198 ALA A C 1
ATOM 1569 O O . ALA A 1 198 ? 22.534 0.507 11.723 1.00 80.06 198 ALA A O 1
ATOM 1570 N N . LEU A 1 199 ? 21.279 -1.170 11.000 1.00 74.69 199 LEU A N 1
ATOM 1571 C CA . LEU A 1 199 ? 20.087 -0.323 10.870 1.00 74.69 199 LEU A CA 1
ATOM 1572 C C . LEU A 1 199 ? 19.647 0.317 12.192 1.00 74.69 199 LEU A C 1
ATOM 1574 O O . LEU A 1 199 ? 19.155 1.450 12.202 1.00 74.69 199 LEU A O 1
ATOM 1578 N N . ARG A 1 200 ? 19.850 -0.368 13.323 1.00 75.50 200 ARG A N 1
ATOM 1579 C CA . ARG A 1 200 ? 19.614 0.204 14.659 1.00 75.50 200 ARG A CA 1
ATOM 1580 C C . ARG A 1 200 ? 20.581 1.348 14.973 1.00 75.50 200 ARG A C 1
ATOM 1582 O O . ARG A 1 200 ? 20.163 2.333 15.585 1.00 75.50 200 ARG A O 1
ATOM 1589 N N . ARG A 1 201 ? 21.838 1.255 14.527 1.00 72.19 201 ARG A N 1
ATOM 1590 C CA . ARG A 1 201 ? 22.871 2.292 14.706 1.00 72.19 201 ARG A CA 1
ATOM 1591 C C . ARG A 1 201 ? 22.665 3.488 13.769 1.00 72.19 201 ARG A C 1
ATOM 1593 O O . ARG A 1 201 ? 22.726 4.627 14.234 1.00 72.19 201 ARG A O 1
ATOM 1600 N N . GLY A 1 202 ? 22.328 3.253 12.499 1.00 62.00 202 GLY A N 1
ATOM 1601 C CA . GLY A 1 202 ? 22.096 4.295 11.485 1.00 62.00 202 GLY A CA 1
ATOM 1602 C C . GLY A 1 202 ? 20.940 5.243 11.793 1.00 62.00 202 GLY A C 1
ATOM 1603 O O . GLY A 1 202 ? 21.012 6.429 11.483 1.00 62.00 202 GLY A O 1
ATOM 1604 N N . ARG A 1 203 ? 19.910 4.787 12.524 1.00 54.47 203 ARG A N 1
ATOM 1605 C CA . ARG A 1 203 ? 18.805 5.655 12.990 1.00 54.47 203 ARG A CA 1
ATOM 1606 C C . ARG A 1 203 ? 19.259 6.843 13.852 1.00 54.47 203 ARG A C 1
ATOM 1608 O O . ARG A 1 203 ? 18.485 7.780 14.019 1.00 54.47 203 ARG A O 1
ATOM 1615 N N . ARG A 1 204 ? 20.486 6.829 14.391 1.00 53.19 204 ARG A N 1
ATOM 1616 C CA . ARG A 1 204 ? 21.074 7.952 15.147 1.00 53.19 204 ARG A CA 1
ATOM 1617 C C . ARG A 1 204 ? 21.701 9.037 14.262 1.00 53.19 204 ARG A C 1
ATOM 1619 O O . ARG A 1 204 ? 22.027 10.097 14.783 1.00 53.19 204 ARG A O 1
ATOM 1626 N N . ARG A 1 205 ? 21.882 8.776 12.962 1.00 52.00 205 ARG A N 1
ATOM 1627 C CA . ARG A 1 205 ? 22.581 9.656 12.006 1.00 52.00 205 ARG A CA 1
ATOM 1628 C C . ARG A 1 205 ? 21.657 10.485 11.115 1.00 52.00 205 ARG A C 1
ATOM 1630 O O . ARG A 1 205 ? 22.137 11.377 10.427 1.00 52.00 205 ARG A O 1
ATOM 1637 N N . ALA A 1 206 ? 20.351 10.220 11.129 1.00 51.38 206 ALA A N 1
ATOM 1638 C CA . ALA A 1 206 ? 19.400 11.016 10.362 1.00 51.38 206 ALA A CA 1
ATOM 1639 C C . ALA A 1 206 ? 19.403 12.480 10.864 1.00 51.38 206 ALA A C 1
ATOM 1641 O O . ALA A 1 206 ? 19.273 12.693 12.076 1.00 51.38 206 ALA A O 1
ATOM 1642 N N . PRO A 1 207 ? 19.547 13.486 9.980 1.00 48.34 207 PRO A N 1
ATOM 1643 C CA . PRO A 1 207 ? 19.447 14.887 10.379 1.00 48.34 207 PRO A CA 1
ATOM 1644 C C . PRO A 1 207 ? 18.063 15.172 10.987 1.00 48.34 207 PRO A C 1
ATOM 1646 O O . PRO A 1 207 ? 17.061 14.588 10.566 1.00 48.34 207 PRO A O 1
ATOM 1649 N N . ARG A 1 208 ? 18.039 16.018 12.026 1.00 45.19 208 ARG A N 1
ATOM 1650 C CA . ARG A 1 208 ? 16.827 16.389 12.778 1.00 45.19 208 ARG A CA 1
ATOM 1651 C C . ARG A 1 208 ? 15.801 17.135 11.935 1.00 45.19 208 ARG A C 1
ATOM 1653 O O . ARG A 1 208 ? 16.223 17.979 11.119 1.00 45.19 208 ARG A O 1
#

Sequence (208 aa):
MPARVRVRTSSSKAKHQYLTFIGEEACGYLAQYFEQRAAQGEALVPESSVAHPRFSEKQFVRALNISARVRRLFKSAGLADASGRTPRPYVLRQYFLNRCLEAQSRSGIPDRFVEYWAGHRGDVTAQYYTTGLPHLPDSLVEEMRAAYRKCEPFLSTAPNSGRSASNAEAYRVLLSAWYTDEEIAKIDLDDTAAVIEALRRGRRRAPR

Radius of gyration: 19.71 Å; chains: 1; bounding box: 57×36×45 Å

Organism: NCBI:txid410659